Protein AF-A0A2G6JNC5-F1 (afdb_monomer_lite)

Structure (mmCIF, N/CA/C/O backbone):
data_AF-A0A2G6JNC5-F1
#
_entry.id   AF-A0A2G6JNC5-F1
#
loop_
_atom_site.group_PDB
_atom_site.id
_atom_site.type_symbol
_atom_site.label_atom_id
_atom_site.label_alt_id
_atom_site.label_comp_id
_atom_site.label_asym_id
_atom_site.label_entity_id
_atom_site.label_seq_id
_atom_site.pdbx_PDB_ins_code
_atom_site.Cartn_x
_atom_site.Cartn_y
_atom_site.Cartn_z
_atom_site.occupancy
_atom_site.B_iso_or_equiv
_atom_site.auth_seq_id
_atom_site.auth_comp_id
_atom_site.auth_asym_id
_atom_site.auth_atom_id
_atom_site.pdbx_PDB_model_num
ATOM 1 N N . MET A 1 1 ? -19.042 10.754 20.822 1.00 44.66 1 MET A N 1
ATOM 2 C CA . MET A 1 1 ? -18.866 9.453 20.141 1.00 44.66 1 MET A CA 1
ATOM 3 C C . MET A 1 1 ? -18.745 8.399 21.226 1.00 44.66 1 MET A C 1
ATOM 5 O O . MET A 1 1 ? -18.147 8.711 22.248 1.00 44.66 1 MET A O 1
ATOM 9 N N . ALA A 1 2 ? -19.377 7.234 21.073 1.00 45.94 2 ALA A N 1
ATOM 10 C CA . ALA A 1 2 ? -19.207 6.137 22.028 1.00 45.94 2 ALA A CA 1
ATOM 11 C C . ALA A 1 2 ? -17.732 5.697 22.057 1.00 45.94 2 ALA A C 1
ATOM 13 O O . ALA A 1 2 ? -17.055 5.805 21.034 1.00 45.94 2 ALA A O 1
ATOM 14 N N . ALA A 1 3 ? -17.242 5.231 23.208 1.00 53.97 3 ALA A N 1
ATOM 15 C CA . ALA A 1 3 ? -15.921 4.617 23.299 1.00 53.97 3 ALA A CA 1
ATOM 16 C C . ALA A 1 3 ? -15.886 3.406 22.355 1.00 53.97 3 ALA A C 1
ATOM 18 O O . ALA A 1 3 ? -16.664 2.465 22.517 1.00 53.97 3 ALA A O 1
ATOM 19 N N . VAL A 1 4 ? -15.053 3.477 21.316 1.00 62.97 4 VAL A N 1
ATOM 20 C CA . VAL A 1 4 ? -14.864 2.372 20.375 1.00 62.97 4 VAL A CA 1
ATOM 21 C C . VAL A 1 4 ? -13.792 1.466 20.959 1.00 62.97 4 VAL A C 1
ATOM 23 O O . VAL A 1 4 ? -12.602 1.751 20.829 1.00 62.97 4 VAL A O 1
ATOM 26 N N . ASP A 1 5 ? -14.239 0.391 21.601 1.00 75.94 5 ASP A N 1
ATOM 27 C CA . ASP A 1 5 ? -13.389 -0.721 22.011 1.00 75.94 5 ASP A CA 1
ATOM 28 C C . ASP A 1 5 ? -13.612 -1.883 21.033 1.00 75.94 5 ASP A C 1
ATOM 30 O O . ASP A 1 5 ? -14.640 -2.559 21.074 1.00 75.94 5 ASP A O 1
ATOM 34 N N . GLU A 1 6 ? -12.657 -2.107 20.128 1.00 76.81 6 GLU A N 1
ATOM 35 C CA . GLU A 1 6 ? -12.674 -3.250 19.204 1.00 76.81 6 GLU A CA 1
ATOM 36 C C . GLU A 1 6 ? -11.558 -4.228 19.560 1.00 76.81 6 GLU A C 1
ATOM 38 O O . GLU A 1 6 ? -10.416 -3.831 19.794 1.00 76.81 6 GLU A O 1
ATOM 43 N N . GLN A 1 7 ? -11.869 -5.522 19.538 1.00 77.81 7 GLN A N 1
ATOM 44 C CA . GLN A 1 7 ? -10.877 -6.588 19.620 1.00 77.81 7 GLN A CA 1
ATOM 45 C C . GLN A 1 7 ? -11.040 -7.513 18.423 1.00 77.81 7 GLN A C 1
ATOM 47 O O . GLN A 1 7 ? -12.068 -8.175 18.289 1.00 77.81 7 GLN A O 1
ATOM 52 N N . ASN A 1 8 ? -10.010 -7.588 17.583 1.00 75.12 8 ASN A N 1
ATOM 53 C CA . ASN A 1 8 ? -9.985 -8.477 16.428 1.00 75.12 8 ASN A CA 1
ATOM 54 C C . ASN A 1 8 ? -8.878 -9.511 16.617 1.00 75.12 8 ASN A C 1
ATOM 56 O O . ASN A 1 8 ? -7.773 -9.193 17.059 1.00 75.12 8 ASN A O 1
ATOM 60 N N . ARG A 1 9 ? -9.173 -10.762 16.267 1.00 76.50 9 ARG A N 1
ATOM 61 C CA . ARG A 1 9 ? -8.179 -11.828 16.149 1.00 76.50 9 ARG A CA 1
ATOM 62 C C . ARG A 1 9 ? -8.433 -12.558 14.849 1.00 76.50 9 ARG A C 1
ATOM 64 O O . ARG A 1 9 ? -9.550 -13.017 14.621 1.00 76.50 9 ARG A O 1
ATOM 71 N N . TYR A 1 10 ? -7.425 -12.639 14.001 1.00 76.94 10 TYR A N 1
ATOM 72 C CA . TYR A 1 10 ? -7.552 -13.270 12.696 1.00 76.94 10 TYR A CA 1
ATOM 73 C C . TYR A 1 10 ? -6.212 -13.825 12.236 1.00 76.94 10 TYR A C 1
ATOM 75 O O . TYR A 1 10 ? -5.158 -13.411 12.707 1.00 76.94 10 TYR A O 1
ATOM 83 N N . ASN A 1 11 ? -6.266 -14.770 11.302 1.00 77.12 11 ASN A N 1
ATOM 84 C CA . ASN A 1 11 ? -5.080 -15.253 10.615 1.00 77.12 11 ASN A CA 1
ATOM 85 C C . ASN A 1 11 ? -4.972 -14.531 9.273 1.00 77.12 11 ASN A C 1
ATOM 87 O O . ASN A 1 11 ? -5.891 -14.585 8.456 1.00 77.12 11 ASN A O 1
ATOM 91 N N . LEU A 1 12 ? -3.852 -13.860 9.051 1.00 73.31 12 LEU A N 1
ATOM 92 C CA . LEU A 1 12 ? -3.486 -13.246 7.788 1.00 73.31 12 LEU A CA 1
ATOM 93 C C . LEU A 1 12 ? -2.626 -14.237 6.998 1.00 73.31 12 LEU A C 1
ATOM 95 O O . LEU A 1 12 ? -1.629 -14.739 7.507 1.00 73.31 12 LEU A O 1
ATOM 99 N N . ARG A 1 13 ? -2.978 -14.503 5.741 1.00 74.81 13 ARG A N 1
ATOM 100 C CA . ARG A 1 13 ? -2.105 -15.229 4.813 1.00 74.81 13 ARG A CA 1
ATOM 101 C C . ARG A 1 13 ? -1.476 -14.230 3.855 1.00 74.81 13 ARG A C 1
ATOM 103 O O . ARG A 1 13 ? -2.156 -13.692 2.986 1.00 74.81 13 ARG A O 1
ATOM 110 N N . MET A 1 14 ? -0.181 -14.002 4.006 1.00 70.19 14 MET A N 1
ATOM 111 C CA . MET A 1 14 ? 0.612 -13.191 3.092 1.00 70.19 14 MET A CA 1
ATOM 112 C C . MET A 1 14 ? 1.148 -14.092 1.993 1.00 70.19 14 MET A C 1
ATOM 114 O O . MET A 1 14 ? 1.759 -15.124 2.269 1.00 70.19 14 MET A O 1
ATOM 118 N N . MET A 1 15 ? 0.911 -13.712 0.745 1.00 68.25 15 MET A N 1
ATOM 119 C CA . MET A 1 15 ? 1.475 -14.394 -0.411 1.00 68.25 15 MET A CA 1
ATOM 120 C C . MET A 1 15 ? 2.172 -13.358 -1.274 1.00 68.25 15 MET A C 1
ATOM 122 O O . MET A 1 15 ? 1.530 -12.425 -1.751 1.00 68.25 15 MET A O 1
ATOM 126 N N . SER A 1 16 ? 3.469 -13.529 -1.487 1.00 67.81 16 SER A N 1
ATOM 127 C CA . SER A 1 16 ? 4.184 -12.831 -2.546 1.00 67.81 16 SER A CA 1
ATOM 128 C C . SER A 1 16 ? 4.522 -13.830 -3.640 1.00 67.81 16 SER A C 1
ATOM 130 O O . SER A 1 16 ? 4.886 -14.975 -3.376 1.00 67.81 16 SER A O 1
ATOM 132 N N . LYS A 1 17 ? 4.350 -13.407 -4.886 1.00 64.06 17 LYS A N 1
ATOM 133 C CA . LYS A 1 17 ? 4.699 -14.190 -6.064 1.00 64.06 17 LYS A CA 1
ATOM 134 C C . LYS A 1 17 ? 5.459 -13.277 -7.006 1.00 64.06 17 LYS A C 1
ATOM 136 O O . LYS A 1 17 ? 4.913 -12.292 -7.493 1.00 64.06 17 LYS A O 1
ATOM 141 N N . THR A 1 18 ? 6.718 -13.614 -7.228 1.00 65.81 18 THR A N 1
ATOM 142 C CA . THR A 1 18 ? 7.643 -12.863 -8.068 1.00 65.81 18 THR A CA 1
ATOM 143 C C . THR A 1 18 ? 8.069 -13.760 -9.215 1.00 65.81 18 THR A C 1
ATOM 145 O O . THR A 1 18 ? 8.519 -14.878 -8.990 1.00 65.81 18 THR A O 1
ATOM 148 N N . PHE A 1 19 ? 7.940 -13.278 -10.446 1.00 61.69 19 PHE A N 1
ATOM 149 C CA . PHE A 1 19 ? 8.472 -13.956 -11.624 1.00 61.69 19 PHE A CA 1
ATOM 150 C C . PHE A 1 19 ? 9.640 -13.141 -12.169 1.00 61.69 19 PHE A C 1
ATOM 152 O O . PHE A 1 19 ? 9.468 -11.966 -12.484 1.00 61.69 19 PHE A O 1
ATOM 159 N N . ASP A 1 20 ? 10.819 -13.751 -12.271 1.00 57.53 20 ASP A N 1
ATOM 160 C CA . ASP A 1 20 ? 12.035 -13.081 -12.753 1.00 57.53 20 ASP A CA 1
ATOM 161 C C . ASP A 1 20 ? 12.280 -13.281 -14.264 1.00 57.53 20 ASP A C 1
ATOM 163 O O . ASP A 1 20 ? 13.315 -12.894 -14.798 1.00 57.53 20 ASP A O 1
ATOM 167 N N . GLY A 1 21 ? 11.341 -13.899 -14.984 1.00 56.06 21 GLY A N 1
ATOM 168 C CA . GLY A 1 21 ? 11.512 -14.257 -16.395 1.00 56.06 21 GLY A CA 1
ATOM 169 C C . GLY A 1 21 ? 12.023 -15.680 -16.634 1.00 56.06 21 GLY A C 1
ATOM 170 O O . GLY A 1 21 ? 11.920 -16.159 -17.760 1.00 56.06 21 GLY A O 1
ATOM 171 N N . TYR A 1 22 ? 12.526 -16.367 -15.604 1.00 58.88 22 TYR A N 1
ATOM 172 C CA . TYR A 1 22 ? 13.028 -17.746 -15.676 1.00 58.88 22 TYR A CA 1
ATOM 173 C C . TYR A 1 22 ? 12.371 -18.654 -14.644 1.00 58.88 22 TYR A C 1
ATOM 175 O O . TYR A 1 22 ? 12.123 -19.827 -14.922 1.00 58.88 22 TYR A O 1
ATOM 183 N N . ARG A 1 23 ? 12.121 -18.127 -13.446 1.00 56.97 23 ARG A N 1
ATOM 184 C CA . ARG A 1 23 ? 11.559 -18.845 -12.311 1.00 56.97 23 ARG A CA 1
ATOM 185 C C . ARG A 1 23 ? 10.492 -18.004 -11.644 1.00 56.97 23 ARG A C 1
ATOM 187 O O . ARG A 1 23 ? 10.549 -16.775 -11.595 1.00 56.97 23 ARG A O 1
ATOM 194 N N . GLU A 1 24 ? 9.515 -18.712 -11.115 1.00 63.84 24 GLU A N 1
ATOM 195 C CA . GLU A 1 24 ? 8.540 -18.149 -10.210 1.00 63.84 24 GLU A CA 1
ATOM 196 C C . GLU A 1 24 ? 8.984 -18.448 -8.780 1.00 63.84 24 GLU A C 1
ATOM 198 O O . GLU A 1 24 ? 9.220 -19.598 -8.415 1.00 63.84 24 GLU A O 1
ATOM 203 N N . VAL A 1 25 ? 9.124 -17.402 -7.975 1.00 62.91 25 VAL A N 1
ATOM 204 C CA . VAL A 1 25 ? 9.352 -17.506 -6.539 1.00 62.91 25 VAL A CA 1
ATOM 205 C C . VAL A 1 25 ? 8.064 -17.094 -5.854 1.00 62.91 25 VAL A C 1
ATOM 207 O O . VAL A 1 25 ? 7.671 -15.928 -5.900 1.00 62.91 25 VAL A O 1
ATOM 210 N N . SER A 1 26 ? 7.405 -18.051 -5.211 1.00 62.69 26 SER A N 1
ATOM 211 C CA . SER A 1 26 ? 6.266 -17.777 -4.343 1.00 62.69 26 SER A CA 1
ATOM 212 C C . SER A 1 26 ? 6.668 -17.950 -2.885 1.00 62.69 26 SER A C 1
ATOM 214 O O . SER A 1 26 ? 7.155 -19.011 -2.498 1.00 62.69 26 SER A O 1
ATOM 216 N N . HIS A 1 27 ? 6.421 -16.940 -2.063 1.00 64.62 27 HIS A N 1
ATOM 217 C CA . HIS A 1 27 ? 6.533 -17.035 -0.617 1.00 64.62 27 HIS A CA 1
ATOM 218 C C . HIS A 1 27 ? 5.137 -16.926 -0.012 1.00 64.62 27 HIS A C 1
ATOM 220 O O . HIS A 1 27 ? 4.395 -15.990 -0.302 1.00 64.62 27 HIS A O 1
ATOM 226 N N . THR A 1 28 ? 4.767 -17.902 0.815 1.00 65.75 28 THR A N 1
ATOM 227 C CA . THR A 1 28 ? 3.545 -17.850 1.617 1.00 65.75 28 THR A CA 1
ATOM 228 C C . THR A 1 28 ? 3.931 -17.845 3.084 1.00 65.75 28 THR A C 1
ATOM 230 O O . THR A 1 28 ? 4.641 -18.735 3.545 1.00 65.75 28 THR A O 1
ATOM 233 N N . GLN A 1 29 ? 3.406 -16.881 3.826 1.00 70.69 29 GLN A N 1
ATOM 234 C CA . GLN A 1 29 ? 3.572 -16.793 5.266 1.00 70.69 29 GLN A CA 1
ATOM 235 C C . GLN A 1 29 ? 2.215 -16.560 5.910 1.00 70.69 29 GLN A C 1
ATOM 237 O O . GLN A 1 29 ? 1.453 -15.689 5.492 1.00 70.69 29 GLN A O 1
ATOM 242 N N . ASN A 1 30 ? 1.902 -17.363 6.920 1.00 73.38 30 ASN A N 1
ATOM 243 C CA . ASN A 1 30 ? 0.730 -17.139 7.748 1.00 73.38 30 ASN A CA 1
ATOM 244 C C . ASN A 1 30 ? 1.143 -16.297 8.951 1.00 73.38 30 ASN A C 1
ATOM 246 O O . ASN A 1 30 ? 2.240 -16.458 9.473 1.00 73.38 30 ASN A O 1
ATOM 250 N N . SER A 1 31 ? 0.256 -15.417 9.391 1.00 74.69 31 SER A N 1
ATOM 251 C CA . SER A 1 31 ? 0.437 -14.639 10.601 1.00 74.69 31 SER A CA 1
ATOM 252 C C . SER A 1 31 ? -0.825 -14.667 11.440 1.00 74.69 31 SER A C 1
ATOM 254 O O . SER A 1 31 ? -1.911 -14.420 10.919 1.00 74.69 31 SER A O 1
ATOM 256 N N . ALA A 1 32 ? -0.692 -14.942 12.732 1.00 78.50 32 ALA A N 1
ATOM 257 C CA . ALA A 1 32 ? -1.745 -14.660 13.688 1.00 78.50 32 ALA A CA 1
ATOM 258 C C . ALA A 1 32 ? -1.675 -13.175 14.058 1.00 78.50 32 ALA A C 1
ATOM 260 O O . ALA A 1 32 ? -0.645 -12.683 14.519 1.00 78.50 32 ALA A O 1
ATOM 261 N N . VAL A 1 33 ? -2.780 -12.465 13.859 1.00 78.12 33 VAL A N 1
ATOM 262 C CA . VAL A 1 33 ? -2.897 -11.039 14.151 1.00 78.12 33 VAL A CA 1
ATOM 263 C C . VAL A 1 33 ? -3.887 -10.843 15.287 1.00 78.12 33 VAL A C 1
ATOM 265 O O . VAL A 1 33 ? -5.019 -11.332 15.236 1.00 78.12 33 VAL A O 1
ATOM 268 N N . ALA A 1 34 ? -3.466 -10.106 16.309 1.00 78.56 34 ALA A N 1
ATOM 269 C CA . ALA A 1 34 ? -4.332 -9.621 17.372 1.00 78.56 34 ALA A CA 1
ATOM 270 C C . ALA A 1 34 ? -4.329 -8.094 17.358 1.00 78.56 34 ALA A C 1
ATOM 272 O O . ALA A 1 34 ? -3.275 -7.471 17.463 1.00 78.56 34 ALA A O 1
ATOM 273 N N . ARG A 1 35 ? -5.513 -7.493 17.258 1.00 81.62 35 ARG A N 1
ATOM 274 C CA . ARG A 1 35 ? -5.698 -6.045 17.303 1.00 81.62 35 ARG A CA 1
ATOM 275 C C . ARG A 1 35 ? -6.611 -5.660 18.454 1.00 81.62 35 ARG A C 1
ATOM 277 O O . ARG A 1 35 ? -7.660 -6.270 18.657 1.00 81.62 35 ARG A O 1
ATOM 284 N N . LEU A 1 36 ? -6.227 -4.607 19.159 1.00 81.75 36 LEU A N 1
ATOM 285 C CA . LEU A 1 36 ? -7.044 -3.906 20.136 1.00 81.75 36 LEU A CA 1
ATOM 286 C C . LEU A 1 36 ? -7.141 -2.438 19.720 1.00 81.75 36 LEU A C 1
ATOM 288 O O . LEU A 1 36 ? -6.140 -1.726 19.750 1.00 81.75 36 LEU A O 1
ATOM 292 N N . ARG A 1 37 ? -8.342 -1.972 19.380 1.00 81.75 37 ARG A N 1
ATOM 293 C CA . ARG A 1 37 ? -8.636 -0.542 19.288 1.00 81.75 37 ARG A CA 1
ATOM 294 C C . ARG A 1 37 ? -9.250 -0.081 20.597 1.00 81.75 37 ARG A C 1
ATOM 296 O O . ARG A 1 37 ? -10.202 -0.699 21.059 1.00 81.75 37 ARG A O 1
ATOM 303 N N . LYS A 1 38 ? -8.714 1.002 21.148 1.00 80.62 38 LYS A N 1
ATOM 304 C CA . LYS A 1 38 ? -9.301 1.767 22.243 1.00 80.62 38 LYS A CA 1
ATOM 305 C C . LYS A 1 38 ? -9.334 3.223 21.827 1.00 80.62 38 LYS A C 1
ATOM 307 O O . LYS A 1 38 ? -8.282 3.849 21.695 1.00 80.62 38 LYS A O 1
ATOM 312 N N . GLU A 1 39 ? -10.534 3.739 21.596 1.00 84.94 39 GLU A N 1
ATOM 313 C CA . GLU A 1 39 ? -10.753 5.127 21.183 1.00 84.94 39 GLU A CA 1
ATOM 314 C C . GLU A 1 39 ? -9.934 5.489 19.918 1.00 84.94 39 GLU A C 1
ATOM 316 O O . GLU A 1 39 ? -10.154 4.927 18.835 1.00 84.94 39 GLU A O 1
ATOM 321 N N . ASP A 1 40 ? -8.981 6.416 20.069 1.00 85.38 40 ASP A N 1
ATOM 322 C CA . ASP A 1 40 ? -8.110 6.950 19.022 1.00 85.38 40 ASP A CA 1
ATOM 323 C C . ASP A 1 40 ? -6.817 6.142 18.835 1.00 85.38 40 ASP A C 1
ATOM 325 O O . ASP A 1 40 ? -5.932 6.564 18.091 1.00 85.38 40 ASP A O 1
ATOM 329 N N . GLU A 1 41 ? -6.670 4.984 19.476 1.00 84.75 41 GLU A N 1
ATOM 330 C CA . GLU A 1 41 ? -5.469 4.159 19.366 1.00 84.75 41 GLU A CA 1
ATOM 331 C C . GLU A 1 41 ? -5.804 2.724 18.962 1.00 84.75 41 GLU A C 1
ATOM 333 O O . GLU A 1 41 ? -6.710 2.099 19.504 1.00 84.75 41 GLU A O 1
ATOM 338 N N . SER A 1 42 ? -5.044 2.183 18.014 1.00 84.25 42 SER A N 1
ATOM 339 C CA . SER A 1 42 ? -5.071 0.775 17.627 1.00 84.25 42 SER A CA 1
ATOM 340 C C . SER A 1 42 ? -3.710 0.153 17.881 1.00 84.25 42 SER A C 1
ATOM 342 O O . SER A 1 42 ? -2.712 0.628 17.350 1.00 84.25 42 SER A O 1
ATOM 344 N N . TYR A 1 43 ? -3.690 -0.923 18.653 1.00 83.50 43 TYR A N 1
ATOM 345 C CA . TYR A 1 43 ? -2.525 -1.743 18.951 1.00 83.50 43 TYR A CA 1
ATOM 346 C C . TYR A 1 43 ? -2.660 -3.051 18.183 1.00 83.50 43 TYR A C 1
ATOM 348 O O . TYR A 1 43 ? -3.666 -3.741 18.339 1.00 83.50 43 TYR A O 1
ATOM 356 N N . THR A 1 44 ? -1.668 -3.390 17.371 1.00 82.94 44 THR A N 1
ATOM 357 C CA . THR A 1 44 ? -1.658 -4.590 16.534 1.00 82.94 44 THR A CA 1
ATOM 358 C C . THR A 1 44 ? -0.403 -5.395 16.828 1.00 82.94 44 THR A C 1
ATOM 360 O O . THR A 1 44 ? 0.708 -4.884 16.717 1.00 82.94 44 THR A O 1
ATOM 363 N N . LEU A 1 45 ? -0.590 -6.665 17.165 1.00 80.19 45 LEU A N 1
ATOM 364 C CA . LEU A 1 45 ? 0.465 -7.653 17.348 1.00 80.19 45 LEU A CA 1
ATOM 365 C C . LEU A 1 45 ? 0.371 -8.677 16.221 1.00 80.19 45 LEU A C 1
ATOM 367 O O . LEU A 1 45 ? -0.723 -9.158 15.916 1.00 80.19 45 LEU A O 1
ATOM 371 N N . MET A 1 46 ? 1.509 -9.001 15.617 1.00 75.81 46 MET A N 1
ATOM 372 C CA . MET A 1 46 ? 1.641 -10.015 14.577 1.00 75.81 46 MET A CA 1
ATOM 373 C C . MET A 1 46 ? 2.639 -11.076 15.034 1.00 75.81 46 MET A C 1
ATOM 375 O O . MET A 1 46 ? 3.776 -10.765 15.383 1.00 75.81 46 MET A O 1
ATOM 379 N N . ASP A 1 47 ? 2.200 -12.327 15.018 1.00 75.50 47 ASP A N 1
ATOM 380 C CA . ASP A 1 47 ? 3.042 -13.515 15.14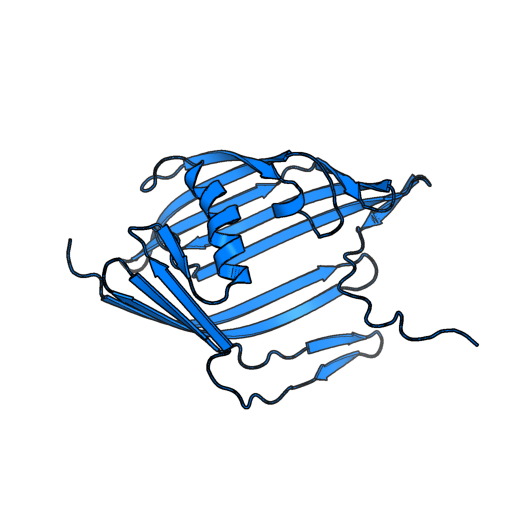1 1.00 75.50 47 ASP A CA 1
ATOM 381 C C . ASP A 1 47 ? 3.089 -14.156 13.756 1.00 75.50 47 ASP A C 1
ATOM 383 O O . ASP A 1 47 ? 2.053 -14.529 13.206 1.00 75.50 47 ASP A O 1
ATOM 387 N N . PHE A 1 48 ? 4.262 -14.189 13.139 1.00 66.88 48 PHE A N 1
ATOM 388 C CA . PHE A 1 48 ? 4.489 -14.616 11.765 1.00 66.88 48 PHE A CA 1
ATOM 389 C C . PHE A 1 48 ? 4.722 -16.121 11.622 1.00 66.88 48 PHE A C 1
ATOM 391 O O . PHE A 1 48 ? 5.155 -16.535 10.539 1.00 66.88 48 PHE A O 1
ATOM 398 N N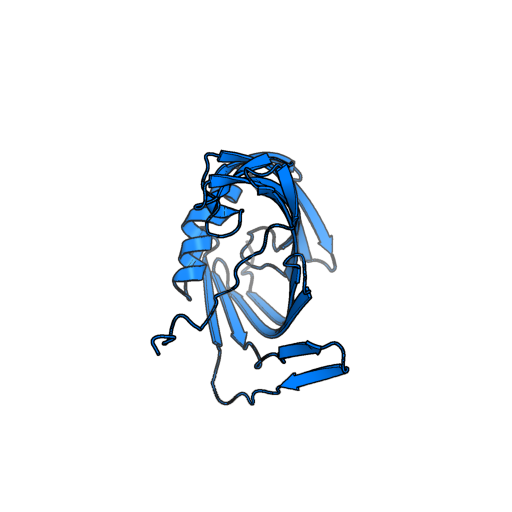 . GLY A 1 49 ? 4.444 -16.912 12.676 1.00 60.22 49 GLY A N 1
ATOM 399 C CA . GLY A 1 49 ? 4.279 -18.368 12.644 1.00 60.22 49 GLY A CA 1
ATOM 400 C C . GLY A 1 49 ? 5.090 -19.022 11.532 1.00 60.22 49 GLY A C 1
ATOM 401 O O . GLY A 1 49 ? 4.514 -19.389 10.512 1.00 60.22 49 GLY A O 1
ATOM 402 N N . ARG A 1 50 ? 6.425 -19.013 11.686 1.00 54.66 50 ARG A N 1
ATOM 403 C CA . ARG A 1 50 ? 7.443 -19.221 10.633 1.00 54.66 50 ARG A CA 1
ATOM 404 C C . ARG A 1 50 ? 6.915 -19.949 9.385 1.00 54.66 50 ARG A C 1
ATOM 406 O O . ARG A 1 50 ? 6.686 -21.155 9.393 1.00 54.66 50 ARG A O 1
ATOM 413 N N . GLY A 1 51 ? 6.714 -19.177 8.314 1.00 49.69 51 GLY A N 1
ATOM 414 C CA . GLY A 1 51 ? 6.214 -19.659 7.027 1.00 49.69 51 GLY A CA 1
ATOM 415 C C . GLY A 1 51 ? 7.103 -20.738 6.398 1.00 49.69 51 GLY A C 1
ATOM 416 O O . GLY A 1 51 ? 8.314 -20.773 6.607 1.00 49.69 51 GLY A O 1
ATOM 417 N N . ALA A 1 52 ? 6.493 -21.615 5.601 1.00 47.88 52 ALA A N 1
ATOM 418 C CA . ALA A 1 52 ? 7.209 -22.612 4.816 1.00 47.88 52 ALA A CA 1
ATOM 419 C C . ALA A 1 52 ? 7.785 -21.969 3.544 1.00 47.88 52 ALA A C 1
ATOM 421 O O . ALA A 1 52 ? 7.075 -21.279 2.807 1.00 47.88 52 ALA A O 1
ATOM 422 N N . VAL A 1 53 ? 9.062 -22.221 3.252 1.00 48.50 53 VAL A N 1
ATOM 423 C CA . VAL A 1 53 ? 9.638 -21.907 1.937 1.00 48.50 53 VAL A CA 1
ATOM 424 C C . VAL A 1 53 ? 9.425 -23.120 1.041 1.00 48.50 53 VAL A C 1
ATOM 426 O O . VAL A 1 53 ? 9.929 -24.205 1.334 1.00 48.50 53 VAL A O 1
ATOM 429 N N . VAL A 1 54 ? 8.672 -22.932 -0.044 1.00 43.16 54 VAL A N 1
ATOM 430 C CA . VAL A 1 54 ? 8.491 -23.946 -1.088 1.00 43.16 54 VAL A CA 1
ATOM 431 C C . VAL A 1 54 ? 9.365 -23.562 -2.269 1.00 43.16 54 VAL A C 1
ATOM 433 O O . VAL A 1 54 ? 9.212 -22.479 -2.831 1.00 43.16 54 VAL A O 1
ATOM 436 N N . ILE A 1 55 ? 10.285 -24.447 -2.641 1.00 47.03 55 ILE A N 1
ATOM 437 C CA . ILE A 1 55 ? 11.085 -24.298 -3.857 1.00 47.03 55 ILE A CA 1
ATOM 438 C C . ILE A 1 55 ? 10.552 -25.304 -4.873 1.00 47.03 55 ILE A C 1
ATOM 440 O O . ILE A 1 55 ? 10.616 -26.516 -4.650 1.00 47.03 55 ILE A O 1
ATOM 444 N N . GLU A 1 56 ? 10.019 -24.798 -5.982 1.00 38.03 56 GLU A N 1
ATOM 445 C CA . GLU A 1 56 ? 9.665 -25.616 -7.139 1.00 38.03 56 GLU A CA 1
ATOM 446 C C . GLU A 1 56 ? 10.921 -25.885 -7.976 1.00 38.03 56 GLU A C 1
ATOM 448 O O . GLU A 1 56 ? 11.633 -24.966 -8.388 1.00 38.03 56 GLU A O 1
ATOM 453 N N . MET A 1 57 ? 11.221 -27.164 -8.200 1.00 45.31 57 MET A N 1
ATOM 454 C CA . MET A 1 57 ? 12.327 -27.621 -9.036 1.00 45.31 57 MET A CA 1
ATOM 455 C C . MET A 1 57 ? 11.788 -28.508 -10.166 1.00 45.31 57 MET A C 1
ATOM 457 O O . MET A 1 57 ? 10.746 -29.140 -10.000 1.00 45.31 57 MET A O 1
ATOM 461 N N . PRO A 1 58 ? 12.515 -28.659 -11.292 1.00 41.84 58 PRO A N 1
ATOM 462 C CA . PRO A 1 58 ? 12.106 -29.553 -12.382 1.00 41.84 58 PRO A CA 1
ATOM 463 C C . PRO A 1 58 ? 11.866 -31.016 -11.959 1.00 41.84 58 PRO A C 1
ATOM 465 O O . PRO A 1 58 ? 11.205 -31.760 -12.675 1.00 41.84 58 PRO A O 1
ATOM 468 N N . SER A 1 59 ? 12.407 -31.436 -10.810 1.00 59.97 59 SER A N 1
ATOM 469 C CA . SER A 1 59 ? 12.262 -32.775 -10.230 1.00 59.97 59 SER A CA 1
ATOM 470 C C . SER A 1 59 ? 11.177 -32.894 -9.146 1.00 59.97 59 SER A C 1
ATOM 472 O O . SER A 1 59 ? 11.017 -33.981 -8.593 1.00 59.97 59 SER A O 1
ATOM 474 N N . GLY A 1 60 ? 10.450 -31.816 -8.820 1.00 54.59 60 GLY A N 1
ATOM 475 C CA . GLY A 1 60 ? 9.382 -31.791 -7.810 1.00 54.59 60 GLY A CA 1
ATOM 476 C C . GLY A 1 60 ? 9.481 -30.629 -6.809 1.00 54.59 60 GLY A C 1
ATOM 477 O O . GLY A 1 60 ? 10.296 -29.719 -6.962 1.00 54.59 60 GLY A O 1
ATOM 478 N N . TYR A 1 61 ? 8.644 -30.671 -5.766 1.00 40.38 61 TYR A N 1
ATOM 479 C CA . TYR A 1 61 ? 8.601 -29.671 -4.690 1.00 40.38 61 TYR A CA 1
ATOM 480 C C . TYR A 1 61 ? 9.497 -30.072 -3.513 1.00 40.38 61 TYR A C 1
ATOM 482 O O . TYR A 1 61 ? 9.466 -31.222 -3.075 1.00 40.38 61 TYR A O 1
ATOM 490 N N . SER A 1 62 ? 10.251 -29.117 -2.963 1.00 45.03 62 SER A N 1
ATOM 491 C CA . SER A 1 62 ? 10.934 -29.263 -1.670 1.00 45.03 62 SER A CA 1
ATOM 492 C C . SER A 1 62 ? 10.402 -28.219 -0.689 1.00 45.03 62 SER A C 1
ATOM 494 O O . SER A 1 62 ? 10.311 -27.038 -1.036 1.00 45.03 62 SER A O 1
ATOM 496 N N . VAL A 1 63 ? 10.029 -28.659 0.517 1.00 43.78 63 VAL A N 1
ATOM 497 C CA . VAL A 1 63 ? 9.468 -27.816 1.584 1.00 43.78 63 VAL A CA 1
ATOM 498 C C . VAL A 1 63 ? 10.410 -27.860 2.782 1.00 43.78 63 VAL A C 1
ATOM 500 O O . VAL A 1 63 ? 10.695 -28.939 3.298 1.00 43.78 63 VAL A O 1
ATOM 503 N N . LEU A 1 64 ? 10.888 -26.696 3.228 1.00 44.88 64 LEU A N 1
ATOM 504 C CA . LEU A 1 64 ? 11.629 -26.568 4.483 1.00 44.88 64 LEU A CA 1
ATOM 505 C C . LEU A 1 64 ? 10.707 -25.990 5.560 1.00 44.88 64 LEU A C 1
ATOM 507 O O . LEU A 1 64 ? 10.287 -24.835 5.466 1.00 44.88 64 LEU A O 1
ATOM 511 N N . GLU A 1 65 ? 10.416 -26.788 6.586 1.00 41.62 65 GLU A N 1
ATOM 512 C CA . GLU A 1 65 ? 9.741 -26.332 7.802 1.00 41.62 65 GLU A CA 1
ATOM 513 C C . GLU A 1 65 ? 10.775 -25.743 8.771 1.00 41.62 65 GLU A C 1
ATOM 515 O O . GLU A 1 65 ? 11.756 -26.400 9.121 1.00 41.62 65 GLU A O 1
ATOM 520 N N . ILE A 1 66 ? 10.572 -24.500 9.213 1.00 46.84 66 ILE A N 1
ATOM 521 C CA . ILE A 1 66 ? 11.437 -23.849 10.204 1.00 46.84 66 ILE A CA 1
ATOM 522 C C . ILE A 1 66 ? 10.655 -23.771 11.525 1.00 46.84 66 ILE A C 1
ATOM 524 O O . ILE A 1 66 ? 9.683 -23.021 11.594 1.00 46.84 66 ILE A O 1
ATOM 528 N N . PRO A 1 67 ? 11.041 -24.505 12.587 1.00 41.03 67 PRO A N 1
ATOM 529 C CA . PRO A 1 67 ? 10.303 -24.486 13.849 1.00 41.03 67 PRO A CA 1
ATOM 530 C C . PRO A 1 67 ? 10.375 -23.105 14.520 1.00 41.03 67 PRO A C 1
ATOM 532 O O . PRO A 1 67 ? 11.432 -22.462 14.511 1.00 41.03 67 PRO A O 1
ATOM 535 N N . ASN A 1 68 ? 9.248 -22.646 15.082 1.00 43.50 68 ASN A N 1
ATOM 536 C CA . ASN A 1 68 ? 9.127 -21.348 15.752 1.00 43.50 68 ASN A CA 1
ATOM 537 C C . ASN A 1 68 ? 9.348 -21.483 17.267 1.00 43.50 68 ASN A C 1
ATOM 539 O O . ASN A 1 68 ? 8.686 -22.290 17.915 1.00 43.50 68 ASN A O 1
ATOM 543 N N . PHE A 1 69 ? 10.280 -20.702 17.816 1.00 42.22 69 PHE A N 1
ATOM 544 C CA . PHE A 1 69 ? 10.662 -20.730 19.236 1.00 42.22 69 PHE A CA 1
ATOM 545 C C . PHE A 1 69 ? 10.682 -19.332 19.890 1.00 42.22 69 PHE A C 1
ATOM 547 O O . PHE A 1 69 ? 11.114 -19.220 21.034 1.00 42.22 69 PHE A O 1
ATOM 554 N N . GLU A 1 70 ? 10.224 -18.273 19.212 1.00 44.00 70 GLU A N 1
ATOM 555 C CA . GLU A 1 70 ? 10.267 -16.892 19.729 1.00 44.00 70 GLU A CA 1
ATOM 556 C C . GLU A 1 70 ? 8.867 -16.252 19.802 1.00 44.00 70 GLU A C 1
ATOM 558 O O . GLU A 1 70 ? 7.933 -16.718 19.153 1.00 44.00 70 GLU A O 1
ATOM 563 N N . GLY A 1 71 ? 8.711 -15.251 20.684 1.00 54.62 71 GLY A N 1
ATOM 564 C CA . GLY A 1 71 ? 7.459 -14.514 20.918 1.00 54.62 71 GLY A CA 1
ATOM 565 C C . GLY A 1 71 ? 7.062 -13.581 19.764 1.00 54.62 71 GLY A C 1
ATOM 566 O O . GLY A 1 71 ? 7.665 -13.633 18.704 1.00 54.62 71 GLY A O 1
ATOM 567 N N . VAL A 1 72 ? 6.046 -12.730 19.987 1.00 58.12 72 VAL A N 1
ATOM 568 C CA . VAL A 1 72 ? 5.454 -11.807 18.988 1.00 58.12 72 VAL A CA 1
ATOM 569 C C . VAL A 1 72 ? 6.516 -11.178 18.074 1.00 58.12 72 VAL A C 1
ATOM 571 O O . VAL A 1 72 ? 7.372 -10.430 18.546 1.00 58.12 72 VAL A O 1
ATOM 574 N N . ASP A 1 73 ? 6.429 -11.448 16.770 1.00 68.56 73 ASP A N 1
ATOM 575 C CA . ASP A 1 73 ? 7.440 -11.037 15.789 1.00 68.56 73 ASP A CA 1
ATOM 576 C C . ASP A 1 73 ? 7.356 -9.548 15.423 1.00 68.56 73 ASP A C 1
ATOM 578 O O . ASP A 1 73 ? 8.333 -8.949 14.964 1.00 68.56 73 ASP A O 1
ATOM 582 N N . SER A 1 74 ? 6.184 -8.922 15.558 1.00 73.44 74 SER A N 1
ATOM 583 C CA . SER A 1 74 ? 6.011 -7.495 15.276 1.00 73.44 74 SER A CA 1
ATOM 584 C C . SER A 1 74 ? 4.870 -6.858 16.060 1.00 73.44 74 SER A C 1
ATOM 586 O O . SER A 1 74 ? 3.792 -7.428 16.215 1.00 73.44 74 SER A O 1
ATOM 588 N N . GLU A 1 75 ? 5.100 -5.621 16.494 1.00 80.38 75 GLU A N 1
ATOM 589 C CA . GLU A 1 75 ? 4.121 -4.778 17.175 1.00 80.38 75 GLU A CA 1
ATOM 590 C C . GLU A 1 75 ? 4.002 -3.427 16.466 1.00 80.38 75 GLU A C 1
ATOM 592 O O . GLU A 1 75 ? 5.000 -2.798 16.095 1.00 80.38 75 GLU A O 1
ATOM 597 N N . PHE A 1 76 ? 2.759 -2.978 16.302 1.00 82.81 76 PHE A N 1
ATOM 598 C CA . PHE A 1 76 ? 2.407 -1.697 15.717 1.00 82.81 76 PHE A CA 1
ATOM 599 C C . PHE A 1 76 ? 1.380 -0.979 16.578 1.00 82.81 76 PHE A C 1
ATOM 601 O O . PHE A 1 76 ? 0.444 -1.580 17.100 1.00 82.81 76 PHE A O 1
ATOM 608 N N . LYS A 1 77 ? 1.503 0.342 16.643 1.00 87.44 77 LYS A N 1
ATOM 609 C CA . LYS A 1 77 ? 0.498 1.221 17.224 1.00 87.44 77 LYS A CA 1
ATOM 610 C C . LYS A 1 77 ? 0.147 2.323 16.237 1.00 87.44 77 LYS A C 1
ATOM 612 O O . LYS A 1 77 ? 1.024 3.087 15.833 1.00 87.44 77 LYS A O 1
ATOM 617 N N . TYR A 1 78 ? -1.129 2.422 15.881 1.00 86.94 78 TYR A N 1
ATOM 618 C CA . TYR A 1 78 ? -1.677 3.496 15.061 1.00 86.94 78 TYR A CA 1
ATOM 619 C C . TYR A 1 78 ? -2.504 4.452 15.918 1.00 86.94 78 TYR A C 1
ATOM 621 O O . TYR A 1 78 ? -3.417 4.031 16.626 1.00 86.94 78 TYR A O 1
ATOM 629 N N . ASN A 1 79 ? -2.187 5.743 15.856 1.00 89.19 79 ASN A N 1
ATOM 630 C CA . ASN A 1 79 ? -2.954 6.794 16.514 1.00 89.19 79 ASN A CA 1
ATOM 631 C C . ASN A 1 79 ? -3.838 7.488 15.469 1.00 89.19 79 ASN A C 1
ATOM 633 O O . ASN A 1 79 ? -3.311 8.156 14.587 1.00 89.19 79 ASN A O 1
ATOM 637 N N . TYR A 1 80 ? -5.160 7.353 15.567 1.00 85.06 80 TYR A N 1
ATOM 638 C CA . TYR A 1 80 ? -6.137 7.901 14.618 1.00 85.06 80 TYR A CA 1
ATOM 639 C C . TYR A 1 80 ? -6.205 9.427 14.634 1.00 85.06 80 TYR A C 1
ATOM 641 O O . TYR A 1 80 ? -6.479 10.036 13.604 1.00 85.06 80 TYR A O 1
ATOM 649 N N . LYS A 1 81 ? -5.931 10.058 15.780 1.00 86.31 81 LYS A N 1
ATOM 650 C CA . LYS A 1 81 ? -5.946 11.519 15.916 1.00 86.31 81 LYS A CA 1
ATOM 651 C C . LYS A 1 81 ? -4.714 12.163 15.286 1.00 86.31 81 LYS A C 1
ATOM 653 O O . LYS A 1 81 ? -4.820 13.163 14.586 1.00 86.31 81 LYS A O 1
ATOM 658 N N . ALA A 1 82 ? -3.540 11.600 15.557 1.00 86.56 82 ALA A N 1
ATOM 659 C CA . ALA A 1 82 ? -2.270 12.036 14.983 1.00 86.56 82 ALA A CA 1
ATOM 660 C C . ALA A 1 82 ? -2.045 11.478 13.572 1.00 86.56 82 ALA A C 1
ATOM 662 O O . ALA A 1 82 ? -1.185 11.985 12.856 1.00 86.56 82 ALA A O 1
ATOM 663 N N . GLN A 1 83 ? -2.793 10.434 13.209 1.00 85.38 83 GLN A N 1
ATOM 664 C CA . GLN A 1 83 ? -2.697 9.671 11.969 1.00 85.38 83 GLN A CA 1
ATOM 665 C C . GLN A 1 83 ? -1.266 9.174 11.724 1.00 85.38 83 GLN A C 1
ATOM 667 O O . GLN A 1 83 ? -0.674 9.371 10.666 1.00 85.38 83 GLN A O 1
ATOM 672 N N . LYS A 1 84 ? -0.680 8.576 12.767 1.00 88.06 84 LYS A N 1
ATOM 673 C CA . LYS A 1 84 ? 0.708 8.100 12.776 1.00 88.06 84 LYS A CA 1
ATOM 674 C C . LYS A 1 84 ? 0.801 6.658 13.231 1.00 88.06 84 LYS A C 1
ATOM 676 O O . LYS A 1 84 ? 0.177 6.275 14.221 1.00 88.06 84 LYS A O 1
ATOM 681 N N . LEU A 1 85 ? 1.649 5.905 12.539 1.00 86.44 85 LEU A N 1
ATOM 682 C CA . LEU A 1 85 ? 2.076 4.565 12.915 1.00 86.44 85 LEU A CA 1
ATOM 683 C C . LEU A 1 85 ? 3.365 4.632 13.751 1.00 86.44 85 LEU A C 1
ATOM 685 O O . LEU A 1 85 ? 4.241 5.458 13.509 1.00 86.44 85 LEU A O 1
ATOM 689 N N . SER A 1 86 ? 3.493 3.750 14.731 1.00 86.38 86 SER A N 1
ATOM 690 C CA . SER A 1 86 ? 4.684 3.548 15.564 1.00 86.38 86 SER A CA 1
ATOM 691 C C . SER A 1 86 ? 4.881 2.049 15.809 1.00 86.38 86 SER A C 1
ATOM 693 O O . SER A 1 86 ? 3.946 1.281 15.585 1.00 86.38 86 SER A O 1
ATOM 695 N N . GLY A 1 87 ? 6.078 1.620 16.218 1.00 83.38 87 GLY A N 1
ATOM 696 C CA . GLY A 1 87 ? 6.434 0.200 16.339 1.00 83.38 87 GLY A CA 1
ATOM 697 C C . GLY A 1 87 ? 7.687 -0.124 15.531 1.00 83.38 87 GLY A C 1
ATOM 698 O O . GLY A 1 87 ? 8.696 0.560 15.674 1.00 83.38 87 GLY A O 1
ATOM 699 N N . VAL A 1 88 ? 7.628 -1.135 14.661 1.00 76.81 88 VAL A N 1
ATOM 700 C CA . VAL A 1 88 ? 8.756 -1.514 13.789 1.00 76.81 88 VAL A CA 1
ATOM 701 C C . VAL A 1 88 ? 9.205 -0.327 12.922 1.00 76.81 88 VAL A C 1
ATOM 703 O O . VAL A 1 88 ? 8.515 0.050 11.973 1.00 76.81 88 VAL A O 1
ATOM 706 N N . ASN A 1 89 ? 10.379 0.238 13.235 1.00 73.19 89 ASN A N 1
ATOM 707 C CA . ASN A 1 89 ? 10.850 1.526 12.701 1.00 73.19 89 ASN A CA 1
ATOM 708 C C . ASN A 1 89 ? 10.769 1.623 11.172 1.00 73.19 89 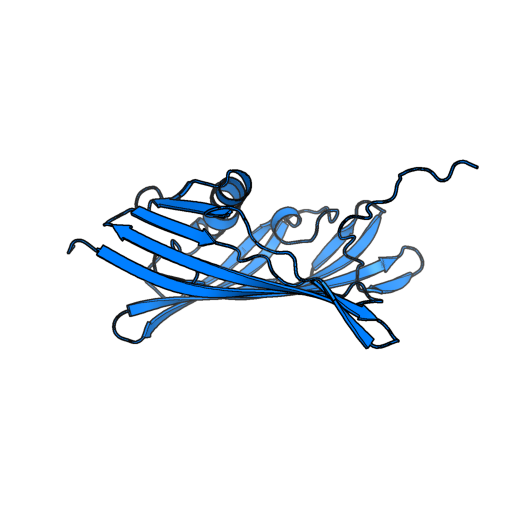ASN A C 1
ATOM 710 O O . ASN A 1 89 ? 10.189 2.569 10.660 1.00 73.19 89 ASN A O 1
ATOM 714 N N . ALA A 1 90 ? 11.256 0.623 10.431 1.00 72.81 90 ALA A N 1
ATOM 715 C CA . ALA A 1 90 ? 11.248 0.674 8.966 1.00 72.81 90 ALA A CA 1
ATOM 716 C C . ALA A 1 90 ? 9.828 0.723 8.368 1.00 72.81 90 ALA A C 1
ATOM 718 O O . ALA A 1 90 ? 9.578 1.454 7.409 1.00 72.81 90 ALA A O 1
ATOM 719 N N . ALA A 1 91 ? 8.889 -0.035 8.938 1.00 70.38 91 ALA A N 1
ATOM 720 C CA . ALA A 1 91 ? 7.502 -0.067 8.484 1.00 70.38 91 ALA A CA 1
ATOM 721 C C . ALA A 1 91 ? 6.741 1.200 8.905 1.00 70.38 91 ALA A C 1
ATOM 723 O O . ALA A 1 91 ? 6.015 1.777 8.097 1.00 70.38 91 ALA A O 1
ATOM 724 N N . ALA A 1 92 ? 6.958 1.672 10.137 1.00 77.44 92 ALA A N 1
ATOM 725 C CA . ALA A 1 92 ? 6.416 2.938 10.617 1.00 77.44 92 ALA A CA 1
ATOM 726 C C . ALA A 1 92 ? 6.926 4.122 9.782 1.00 77.44 92 ALA A C 1
ATOM 728 O O . ALA A 1 92 ? 6.133 4.965 9.368 1.00 77.44 92 ALA A O 1
ATOM 729 N N . ASP A 1 93 ? 8.219 4.158 9.461 1.00 80.00 93 ASP A N 1
ATOM 730 C CA . ASP A 1 93 ? 8.824 5.199 8.632 1.00 80.00 93 ASP A CA 1
ATOM 731 C C . ASP A 1 93 ? 8.290 5.169 7.202 1.00 80.00 93 ASP A C 1
ATOM 733 O O . ASP A 1 93 ? 7.954 6.222 6.655 1.00 80.00 93 ASP A O 1
ATOM 737 N N . TYR A 1 94 ? 8.178 3.984 6.595 1.00 80.25 94 TYR A N 1
ATOM 738 C CA . TYR A 1 94 ? 7.596 3.850 5.261 1.00 80.25 94 TYR A CA 1
ATOM 739 C C . TYR A 1 94 ? 6.135 4.310 5.249 1.00 80.25 94 TYR A C 1
ATOM 741 O O . TYR A 1 94 ? 5.751 5.126 4.408 1.00 80.25 94 TYR A O 1
ATOM 749 N N . PHE A 1 95 ? 5.328 3.865 6.215 1.00 81.50 95 PHE A N 1
ATOM 750 C CA . PHE A 1 95 ? 3.936 4.284 6.319 1.00 81.50 95 PHE A CA 1
ATOM 751 C C . PHE A 1 95 ? 3.823 5.803 6.498 1.00 81.50 95 PHE A C 1
ATOM 753 O O . PHE A 1 95 ? 3.197 6.473 5.680 1.00 81.50 95 PHE A O 1
ATOM 760 N N . ASN A 1 96 ? 4.472 6.363 7.520 1.00 84.62 96 ASN A N 1
ATOM 761 C CA . ASN A 1 96 ? 4.319 7.769 7.892 1.00 84.62 96 ASN A CA 1
ATOM 762 C C . ASN A 1 96 ? 4.854 8.728 6.820 1.00 84.62 96 ASN A C 1
ATOM 764 O O . ASN A 1 96 ? 4.253 9.772 6.575 1.00 84.62 96 ASN A O 1
ATOM 768 N N . ASN A 1 97 ? 5.980 8.395 6.182 1.00 84.12 97 ASN A N 1
ATOM 769 C CA . ASN A 1 97 ? 6.653 9.311 5.258 1.00 84.12 97 ASN A CA 1
ATOM 770 C C . ASN A 1 97 ? 6.248 9.110 3.791 1.00 84.12 97 ASN A C 1
ATOM 772 O O . ASN A 1 97 ? 6.456 10.019 2.981 1.00 84.12 97 ASN A O 1
ATOM 776 N N . LYS A 1 98 ? 5.705 7.937 3.433 1.00 82.06 98 LYS A N 1
ATOM 777 C CA . LYS A 1 98 ? 5.342 7.587 2.050 1.00 82.06 98 LYS A CA 1
ATOM 778 C C . LYS A 1 98 ? 3.843 7.359 1.909 1.00 82.06 98 LYS A C 1
ATOM 780 O O . LYS A 1 98 ? 3.158 8.213 1.354 1.00 82.06 98 LYS A O 1
ATOM 785 N N . VAL A 1 99 ? 3.333 6.248 2.440 1.00 78.50 99 VAL A N 1
ATOM 786 C CA . VAL A 1 99 ? 1.936 5.814 2.242 1.00 78.50 99 VAL A CA 1
ATOM 787 C C . VAL A 1 99 ? 0.958 6.876 2.727 1.00 78.50 99 VAL A C 1
ATOM 789 O O . VAL A 1 99 ? 0.072 7.307 1.991 1.00 78.50 99 VAL A O 1
ATOM 792 N N . TYR A 1 100 ? 1.159 7.348 3.953 1.00 77.00 100 TYR A N 1
ATOM 793 C CA . TYR A 1 100 ? 0.255 8.281 4.593 1.00 77.00 100 TYR A CA 1
ATOM 794 C C . TYR A 1 100 ? 0.208 9.633 3.871 1.00 77.00 100 TYR A C 1
ATOM 796 O O . TYR A 1 100 ? -0.863 10.202 3.676 1.00 77.00 100 TYR A O 1
ATOM 804 N N . LYS A 1 101 ? 1.351 10.103 3.361 1.00 80.12 101 LYS A N 1
ATOM 805 C CA . LYS A 1 101 ? 1.423 11.312 2.532 1.00 80.12 101 LYS A CA 1
ATOM 806 C C . LYS A 1 101 ? 0.584 11.185 1.258 1.00 80.12 101 LYS A C 1
ATOM 808 O O . LYS A 1 101 ? -0.070 12.149 0.863 1.00 80.12 101 LYS A O 1
ATOM 813 N N . TYR A 1 102 ? 0.584 10.012 0.627 1.00 77.88 102 TYR A N 1
ATOM 814 C CA . TYR A 1 102 ? -0.232 9.770 -0.562 1.00 77.88 102 TYR A CA 1
ATOM 815 C C . TYR A 1 102 ? -1.726 9.740 -0.228 1.00 77.88 102 TYR A C 1
ATOM 817 O O . TYR A 1 102 ? -2.507 10.392 -0.922 1.00 77.88 102 TYR A O 1
ATOM 825 N N . LEU A 1 103 ? -2.114 9.112 0.886 1.00 73.12 103 LEU A N 1
ATOM 826 C CA . LEU A 1 103 ? -3.497 9.147 1.379 1.00 73.12 103 LEU A CA 1
ATOM 827 C C . LEU A 1 103 ? -3.962 10.577 1.716 1.00 73.12 103 LEU A C 1
ATOM 829 O O . LEU A 1 103 ? -5.068 10.956 1.344 1.00 73.12 103 LEU A O 1
ATOM 833 N N . GLN A 1 104 ? -3.115 11.396 2.351 1.00 71.38 104 GLN A N 1
ATOM 834 C CA . GLN A 1 104 ? -3.429 12.794 2.689 1.00 71.38 104 GLN A CA 1
ATOM 835 C C . GLN A 1 104 ? -3.568 13.717 1.478 1.00 71.38 104 GLN A C 1
ATOM 837 O O . GLN A 1 104 ? -4.294 14.703 1.548 1.00 71.38 104 GLN A O 1
ATOM 842 N N . SER A 1 105 ? -2.859 13.433 0.382 1.00 74.50 105 SER A N 1
ATOM 843 C CA . SER A 1 105 ? -3.025 14.190 -0.866 1.00 74.50 105 SER A CA 1
ATOM 844 C C . SER A 1 105 ? -4.348 13.894 -1.575 1.00 74.50 105 SER A C 1
ATOM 846 O O . SER A 1 105 ? -4.676 14.554 -2.560 1.00 74.50 105 SER A O 1
ATOM 848 N N . GLY A 1 106 ? -5.086 12.893 -1.092 1.00 79.69 106 GLY A N 1
ATOM 849 C CA . GLY A 1 106 ? -6.386 12.531 -1.610 1.00 79.69 106 GLY A CA 1
ATOM 850 C C . GLY A 1 106 ? -7.531 13.418 -1.095 1.00 79.69 106 GLY A C 1
ATOM 851 O O . GLY A 1 106 ? -7.364 14.252 -0.203 1.00 79.69 106 GLY A O 1
ATOM 852 N N . PRO A 1 107 ? -8.728 13.215 -1.654 1.00 86.19 107 PRO A N 1
ATOM 853 C CA . PRO A 1 107 ? -9.972 13.824 -1.197 1.00 86.19 107 PRO A CA 1
ATOM 854 C C . PRO A 1 107 ? -10.271 13.525 0.277 1.00 86.19 107 PRO A C 1
ATOM 856 O O . PRO A 1 107 ? -9.904 12.465 0.802 1.00 86.19 107 PRO A O 1
ATOM 859 N N . ALA A 1 108 ? -11.010 14.435 0.921 1.00 85.19 108 ALA A N 1
ATOM 860 C CA . ALA A 1 108 ? -11.449 14.287 2.308 1.00 85.19 108 ALA A CA 1
ATOM 861 C C . ALA A 1 108 ? -12.081 12.906 2.562 1.00 85.19 108 ALA A C 1
ATOM 863 O O . ALA A 1 108 ? -12.762 12.352 1.698 1.00 85.19 108 ALA A O 1
ATOM 864 N N . LEU A 1 109 ? -11.814 12.326 3.735 1.00 85.12 109 LEU A N 1
ATOM 865 C CA . LEU A 1 109 ? -12.347 11.015 4.120 1.00 85.12 109 LEU A CA 1
ATOM 866 C C . LEU A 1 109 ? -13.870 11.074 4.331 1.00 85.12 109 LEU A C 1
ATOM 868 O O . LEU A 1 109 ? -14.419 12.139 4.604 1.00 85.12 109 LEU A O 1
ATOM 872 N N . GLY A 1 110 ? -14.530 9.917 4.261 1.00 85.44 110 GLY A N 1
ATOM 873 C CA . GLY A 1 110 ? -15.960 9.761 4.562 1.00 85.44 110 GLY A CA 1
ATOM 874 C C . GLY A 1 110 ? -16.887 9.758 3.343 1.00 85.44 110 GLY A C 1
ATOM 875 O O . GLY A 1 110 ? -18.103 9.770 3.507 1.00 85.44 110 GLY A O 1
ATOM 876 N N . SER A 1 111 ? -16.336 9.747 2.129 1.00 89.44 111 SER A N 1
ATOM 877 C CA . SER A 1 111 ? -17.110 9.576 0.897 1.00 89.44 111 SER A CA 1
ATOM 878 C C . SER A 1 111 ? -16.330 8.829 -0.177 1.00 89.44 111 SER A C 1
ATOM 880 O O . SER A 1 111 ? -15.095 8.891 -0.230 1.00 89.44 111 SER A O 1
ATOM 882 N N . ASP A 1 112 ? -17.054 8.175 -1.074 1.00 93.81 112 ASP A N 1
ATOM 883 C CA . ASP A 1 112 ? -16.476 7.553 -2.262 1.00 93.81 112 ASP A CA 1
ATOM 884 C C . ASP A 1 112 ? -15.785 8.602 -3.131 1.00 93.81 112 ASP A C 1
ATOM 886 O O . ASP A 1 112 ? -16.251 9.743 -3.238 1.00 93.81 112 ASP A O 1
ATOM 890 N N . HIS A 1 113 ? -14.646 8.239 -3.717 1.00 94.88 113 HIS A N 1
ATOM 891 C CA . HIS A 1 113 ? -13.920 9.137 -4.608 1.00 94.88 113 HIS A CA 1
ATOM 892 C C . HIS A 1 113 ? -12.890 8.398 -5.465 1.00 94.88 113 HIS A C 1
ATOM 894 O O . HIS A 1 113 ? -12.213 7.498 -4.977 1.00 94.88 113 HIS A O 1
ATOM 900 N N . ALA A 1 114 ? -12.689 8.866 -6.699 1.00 93.81 114 ALA A N 1
ATOM 901 C CA . ALA A 1 114 ? -11.552 8.508 -7.548 1.00 93.81 114 ALA A CA 1
ATOM 902 C C . ALA A 1 114 ? -10.656 9.732 -7.794 1.00 93.81 114 ALA A C 1
ATOM 904 O O . ALA A 1 114 ? -11.164 10.833 -8.012 1.00 93.81 114 ALA A O 1
ATOM 905 N N . TRP A 1 115 ? -9.339 9.587 -7.703 1.00 93.75 115 TRP A N 1
ATOM 906 C CA . TRP A 1 115 ? -8.385 10.678 -7.908 1.00 93.75 115 TRP A CA 1
ATOM 907 C C . TRP A 1 115 ? -7.062 10.155 -8.456 1.00 93.75 115 TRP A C 1
ATOM 909 O O . TRP A 1 115 ? -6.733 8.985 -8.296 1.00 93.75 115 TRP A O 1
ATOM 919 N N . SER A 1 116 ? -6.271 11.043 -9.051 1.00 93.00 116 SER A N 1
ATOM 920 C CA . SER A 1 116 ? -4.911 10.721 -9.479 1.00 93.00 116 SER A CA 1
ATOM 921 C C . SER A 1 116 ? -3.900 11.468 -8.610 1.00 93.00 116 SER A C 1
ATOM 923 O O . SER A 1 116 ? -4.131 12.614 -8.216 1.00 93.00 116 SER A O 1
ATOM 925 N N . THR A 1 117 ? -2.767 10.840 -8.304 1.00 91.06 117 THR A N 1
ATOM 926 C CA . THR A 1 117 ? -1.679 11.466 -7.536 1.00 91.06 117 THR A CA 1
ATOM 927 C C . THR A 1 117 ? -0.316 11.129 -8.123 1.00 91.06 117 THR A C 1
ATOM 929 O O . THR A 1 117 ? -0.145 10.102 -8.774 1.00 91.06 117 THR A O 1
ATOM 932 N N . GLN A 1 118 ? 0.666 12.003 -7.906 1.00 91.62 118 GLN A N 1
ATOM 933 C CA . GLN A 1 118 ? 2.040 11.771 -8.342 1.00 91.62 118 GLN A CA 1
ATOM 934 C C . GLN A 1 118 ? 2.866 11.137 -7.226 1.00 91.62 118 GLN A C 1
ATOM 936 O O . GLN A 1 118 ? 3.058 11.736 -6.164 1.00 91.62 118 GLN A O 1
ATOM 941 N N . VAL A 1 119 ? 3.439 9.974 -7.513 1.00 89.56 119 VAL A N 1
ATOM 942 C CA . VAL A 1 119 ? 4.334 9.245 -6.609 1.00 89.56 119 VAL A CA 1
ATOM 943 C C . VAL A 1 119 ? 5.737 9.190 -7.191 1.00 89.56 119 VAL A C 1
ATOM 945 O O . VAL A 1 119 ? 5.911 9.201 -8.409 1.00 89.56 119 VAL A O 1
ATOM 948 N N . ASN A 1 120 ? 6.760 9.145 -6.339 1.00 88.44 120 ASN A N 1
ATOM 949 C CA . ASN A 1 120 ? 8.114 8.903 -6.838 1.00 88.44 120 ASN A CA 1
ATOM 950 C C . ASN A 1 120 ? 8.215 7.454 -7.316 1.00 88.44 120 ASN A C 1
ATOM 952 O O . ASN A 1 120 ? 7.744 6.552 -6.623 1.00 88.44 120 ASN A O 1
ATOM 956 N N . ILE A 1 121 ? 8.889 7.225 -8.445 1.00 86.38 121 ILE A N 1
ATOM 957 C CA . ILE A 1 121 ? 9.138 5.867 -8.953 1.00 86.38 121 ILE A CA 1
ATOM 958 C C . ILE A 1 121 ? 9.815 5.009 -7.876 1.00 86.38 121 ILE A C 1
ATOM 960 O O . ILE A 1 121 ? 9.405 3.877 -7.660 1.00 86.38 121 ILE A O 1
ATOM 964 N N . SER A 1 122 ? 10.743 5.579 -7.102 1.00 81.56 122 SER A N 1
ATOM 965 C CA . SER A 1 122 ? 11.429 4.892 -5.997 1.00 81.56 122 SER A CA 1
ATOM 966 C C . SER A 1 122 ? 10.515 4.353 -4.886 1.00 81.56 122 SER A C 1
ATOM 968 O O . SER A 1 122 ? 10.969 3.560 -4.067 1.00 81.56 122 SER A O 1
ATOM 970 N N . ASP A 1 123 ? 9.274 4.839 -4.788 1.00 80.75 123 ASP A N 1
ATOM 971 C CA . ASP A 1 123 ? 8.346 4.468 -3.715 1.00 80.75 123 ASP A CA 1
ATOM 972 C C . ASP A 1 123 ? 7.432 3.297 -4.101 1.00 80.75 123 ASP A C 1
ATOM 974 O O . ASP A 1 123 ? 6.883 2.644 -3.209 1.00 80.75 123 ASP A O 1
ATOM 978 N N . ILE A 1 124 ? 7.268 3.049 -5.405 1.00 78.12 124 ILE A N 1
ATOM 979 C CA . ILE A 1 124 ? 6.341 2.046 -5.953 1.00 78.12 124 ILE A CA 1
ATOM 980 C C . ILE A 1 124 ? 7.009 1.035 -6.881 1.00 78.12 124 ILE A C 1
ATOM 982 O O . ILE A 1 124 ? 6.485 -0.063 -7.037 1.00 78.12 124 ILE A O 1
ATOM 986 N N . ALA A 1 125 ? 8.143 1.389 -7.483 1.00 73.56 125 ALA A N 1
ATOM 987 C CA . ALA A 1 125 ? 8.898 0.524 -8.362 1.00 73.56 125 ALA A CA 1
ATOM 988 C C . ALA A 1 125 ? 9.969 -0.238 -7.562 1.00 73.56 125 ALA A C 1
ATOM 990 O O . ALA A 1 125 ? 10.430 0.223 -6.512 1.00 73.56 125 ALA A O 1
ATOM 991 N N . PRO A 1 126 ? 10.393 -1.408 -8.056 1.00 67.69 126 PRO A N 1
ATOM 992 C CA . PRO A 1 126 ? 11.503 -2.159 -7.488 1.00 67.69 126 PRO A CA 1
ATOM 993 C C . PRO A 1 126 ? 12.765 -1.326 -7.245 1.00 67.69 126 PRO A C 1
ATOM 995 O O . PRO A 1 126 ? 13.070 -0.377 -7.970 1.00 67.69 126 PRO A O 1
ATOM 998 N N . LYS A 1 127 ? 13.559 -1.753 -6.256 1.00 69.81 127 LYS A N 1
ATOM 999 C CA . LYS A 1 127 ? 14.882 -1.174 -5.992 1.00 69.81 127 LYS A CA 1
ATOM 1000 C C . LYS A 1 127 ? 15.749 -1.210 -7.255 1.00 69.81 127 LYS A C 1
ATOM 1002 O O . LYS A 1 127 ? 15.781 -2.216 -7.958 1.00 69.81 127 LYS A O 1
ATOM 1007 N N . GLY A 1 128 ? 16.486 -0.126 -7.486 1.00 69.12 128 GLY A N 1
ATOM 1008 C CA . GLY A 1 128 ? 17.383 0.023 -8.634 1.00 69.12 128 GLY A CA 1
ATOM 1009 C C . GLY A 1 128 ? 16.737 0.640 -9.870 1.00 69.12 128 GLY A C 1
ATOM 1010 O O . GLY A 1 128 ? 17.442 0.895 -10.835 1.00 69.12 128 GLY A O 1
ATOM 1011 N N . ILE A 1 129 ? 15.434 0.931 -9.825 1.00 75.56 129 ILE A N 1
ATOM 1012 C CA . ILE A 1 129 ? 14.762 1.742 -10.838 1.00 75.56 129 ILE A CA 1
ATOM 1013 C C . ILE A 1 129 ? 14.801 3.193 -10.374 1.00 75.56 129 ILE A C 1
ATOM 1015 O O . ILE A 1 129 ? 14.171 3.558 -9.377 1.00 75.56 129 ILE A O 1
ATOM 1019 N N . ASN A 1 130 ? 15.548 4.018 -11.100 1.00 70.12 130 ASN A N 1
ATOM 1020 C CA . ASN A 1 130 ? 15.626 5.443 -10.831 1.00 70.12 130 ASN A CA 1
ATOM 1021 C C . ASN A 1 130 ? 14.714 6.196 -11.795 1.00 70.12 130 ASN A C 1
ATOM 1023 O O . ASN A 1 130 ? 14.504 5.811 -12.944 1.00 70.12 130 ASN A O 1
ATOM 1027 N N . GLY A 1 131 ? 14.167 7.311 -11.329 1.00 71.75 131 GLY A N 1
ATOM 1028 C CA . GLY A 1 131 ? 13.352 8.157 -12.180 1.00 71.75 131 GLY A CA 1
ATOM 1029 C C . GLY A 1 131 ? 12.638 9.249 -11.407 1.00 71.75 131 GLY A C 1
ATOM 1030 O O . GLY A 1 131 ? 12.815 9.406 -10.199 1.00 71.75 131 GLY A O 1
ATOM 1031 N N . GLY A 1 132 ? 11.854 10.031 -12.145 1.00 85.19 132 GLY A N 1
ATOM 1032 C CA . GLY A 1 132 ? 11.050 11.114 -11.599 1.00 85.19 132 GLY A CA 1
ATOM 1033 C C . GLY A 1 132 ? 9.795 10.615 -10.883 1.00 85.19 132 GLY A C 1
ATOM 1034 O O . GLY A 1 132 ? 9.795 9.629 -10.143 1.00 85.19 132 GLY A O 1
ATOM 1035 N N . LYS A 1 133 ? 8.698 11.334 -11.098 1.00 90.75 133 LYS A N 1
ATOM 1036 C CA . LYS A 1 133 ? 7.386 10.969 -10.571 1.00 90.75 133 LYS A CA 1
ATOM 1037 C C . LYS A 1 133 ? 6.528 10.357 -11.661 1.00 90.75 133 LYS A C 1
ATOM 1039 O O . LYS A 1 133 ? 6.658 10.729 -12.824 1.00 90.75 133 LYS A O 1
ATOM 1044 N N . VAL A 1 134 ? 5.617 9.485 -11.259 1.00 91.62 134 VAL A N 1
ATOM 1045 C CA . VAL A 1 134 ? 4.581 8.928 -12.128 1.00 91.62 134 VAL A CA 1
ATOM 1046 C C . VAL A 1 134 ? 3.221 9.174 -11.509 1.00 91.62 134 VAL A C 1
ATOM 1048 O O . VAL A 1 134 ? 3.082 9.230 -10.286 1.00 91.62 134 VAL A O 1
ATOM 1051 N N . THR A 1 135 ? 2.228 9.368 -12.364 1.00 93.00 135 THR A N 1
ATOM 1052 C CA . THR A 1 135 ? 0.840 9.495 -11.934 1.00 93.00 135 THR A CA 1
ATOM 1053 C C . THR A 1 135 ? 0.269 8.103 -11.710 1.00 93.00 135 THR A C 1
ATOM 1055 O O . THR A 1 135 ? 0.406 7.248 -12.580 1.00 93.00 135 THR A O 1
ATOM 1058 N N . ILE A 1 136 ? -0.364 7.893 -10.562 1.00 92.50 136 ILE A N 1
ATOM 1059 C CA . ILE A 1 136 ? -1.167 6.707 -10.263 1.00 92.50 136 ILE A CA 1
ATOM 1060 C C . ILE A 1 136 ? -2.618 7.129 -10.083 1.00 92.50 136 ILE A C 1
ATOM 1062 O O . ILE A 1 136 ? -2.882 8.231 -9.592 1.00 92.50 136 ILE A O 1
ATOM 1066 N N . ASP A 1 137 ? -3.531 6.241 -10.443 1.00 93.94 137 ASP A N 1
ATOM 1067 C CA . ASP A 1 137 ? -4.961 6.414 -10.235 1.00 93.94 137 ASP A CA 1
ATOM 1068 C C . ASP A 1 137 ? -5.384 5.623 -9.003 1.00 93.94 137 ASP A C 1
ATOM 1070 O O . ASP A 1 137 ? -4.946 4.492 -8.786 1.00 93.94 137 ASP A O 1
ATOM 1074 N N . LEU A 1 138 ? -6.209 6.243 -8.174 1.00 92.44 138 LEU A N 1
ATOM 1075 C CA . LEU A 1 138 ? -6.682 5.724 -6.904 1.00 92.44 138 LEU A CA 1
ATOM 1076 C C . LEU A 1 138 ? -8.197 5.850 -6.866 1.00 92.44 138 LEU A C 1
ATOM 1078 O O . LEU A 1 138 ? -8.756 6.872 -7.262 1.00 92.44 138 LEU A O 1
ATOM 1082 N N . GLU A 1 139 ? -8.859 4.837 -6.337 1.00 93.75 139 GLU A N 1
ATOM 1083 C CA . GLU A 1 139 ? -10.284 4.880 -6.046 1.00 93.75 139 GLU A CA 1
ATOM 1084 C C . GLU A 1 139 ? -10.526 4.368 -4.635 1.00 93.75 139 GLU A C 1
ATOM 1086 O O . GLU A 1 139 ? -9.814 3.506 -4.120 1.00 93.75 139 GLU A O 1
ATOM 1091 N N . ARG A 1 140 ? -11.530 4.949 -3.988 1.00 93.00 140 ARG A N 1
ATOM 1092 C CA . ARG A 1 140 ? -11.972 4.595 -2.653 1.00 93.00 140 ARG A CA 1
ATOM 1093 C C . ARG A 1 140 ? -13.486 4.462 -2.636 1.00 93.00 140 ARG A C 1
ATOM 1095 O O . ARG A 1 140 ? -14.173 5.401 -3.037 1.00 93.00 140 ARG A O 1
ATOM 1102 N N . SER A 1 141 ? -13.977 3.364 -2.072 1.00 95.06 141 SER A N 1
ATOM 1103 C CA . SER A 1 141 ? -15.406 3.097 -1.882 1.00 95.06 141 SER A CA 1
ATOM 1104 C C . SER A 1 141 ? -15.689 2.664 -0.443 1.00 95.06 141 SER A C 1
ATOM 1106 O O . SER A 1 141 ? -15.082 1.712 0.057 1.00 95.06 141 SER A O 1
ATOM 1108 N N . TYR A 1 142 ? -16.608 3.356 0.223 1.00 94.38 142 TYR A N 1
ATOM 1109 C CA . TYR A 1 142 ? -17.111 3.033 1.553 1.00 94.38 142 TYR A CA 1
ATOM 1110 C C . TYR A 1 142 ? -18.305 2.095 1.440 1.00 94.38 142 TYR A C 1
ATOM 1112 O O . TYR A 1 142 ? -19.222 2.306 0.647 1.00 94.38 142 TYR A O 1
ATOM 1120 N N . PHE A 1 143 ? -18.332 1.057 2.266 1.00 94.75 143 PHE A N 1
ATOM 1121 C CA . PHE A 1 143 ? -19.472 0.153 2.324 1.00 94.75 143 PHE A CA 1
ATOM 1122 C C . PHE A 1 143 ? -19.629 -0.450 3.714 1.00 94.75 143 PHE A C 1
ATOM 1124 O O . PHE A 1 143 ? -18.681 -0.542 4.490 1.00 94.75 143 PHE A O 1
ATOM 1131 N N . ASN A 1 144 ? -20.848 -0.884 4.027 1.00 94.44 144 ASN A N 1
ATOM 1132 C CA . ASN A 1 144 ? -21.155 -1.544 5.288 1.00 94.44 144 ASN A CA 1
ATOM 1133 C C . ASN A 1 144 ? -21.323 -3.047 5.076 1.00 94.44 144 ASN A C 1
ATOM 1135 O O . ASN A 1 144 ? -22.055 -3.484 4.188 1.00 94.44 144 ASN A O 1
ATOM 1139 N N . HIS A 1 145 ? -20.685 -3.841 5.930 1.00 89.88 145 HIS A N 1
ATOM 1140 C CA . HIS A 1 145 ? -20.843 -5.289 5.974 1.00 89.88 145 HIS A CA 1
ATOM 1141 C C . HIS A 1 145 ? -20.885 -5.751 7.434 1.00 89.88 145 HIS A C 1
ATOM 1143 O O . HIS A 1 145 ? -20.045 -5.357 8.235 1.00 89.88 145 HIS A O 1
ATOM 1149 N N . ASN A 1 146 ? -21.881 -6.558 7.813 1.00 90.06 146 ASN A N 1
ATOM 1150 C CA . ASN A 1 146 ? -22.067 -7.040 9.192 1.00 90.06 146 ASN A CA 1
ATOM 1151 C C . ASN A 1 146 ? -22.011 -5.929 10.263 1.00 90.06 146 ASN A C 1
ATOM 1153 O O . ASN A 1 146 ? -21.359 -6.084 11.292 1.00 90.06 146 ASN A O 1
ATOM 1157 N N . ASN A 1 147 ? -22.691 -4.802 10.017 1.00 86.50 147 ASN A N 1
ATOM 1158 C CA . ASN A 1 147 ? -22.708 -3.616 10.891 1.00 86.50 147 ASN A CA 1
ATOM 1159 C C . ASN A 1 147 ? -21.331 -2.974 11.139 1.00 86.50 147 ASN A C 1
ATOM 1161 O O . ASN A 1 147 ? -21.171 -2.217 12.096 1.00 86.50 147 ASN A O 1
ATOM 1165 N N . LYS A 1 148 ? -20.348 -3.256 10.281 1.00 85.62 148 LYS A N 1
ATOM 1166 C CA . LYS A 1 148 ? -19.040 -2.612 10.286 1.00 85.62 148 LYS A CA 1
ATOM 1167 C C . LYS A 1 148 ? -18.823 -1.881 8.966 1.00 85.62 148 LYS A C 1
ATOM 1169 O O . LYS A 1 148 ? -19.148 -2.404 7.899 1.00 85.62 148 LYS A O 1
ATOM 1174 N N . GLU A 1 149 ? -18.295 -0.668 9.062 1.00 90.19 149 GLU A N 1
ATOM 1175 C CA . GLU A 1 149 ? -17.911 0.129 7.903 1.00 90.19 149 GLU A CA 1
ATOM 1176 C C . GLU A 1 149 ? -16.520 -0.294 7.427 1.00 90.19 149 GLU A C 1
ATOM 1178 O O . GLU A 1 149 ? -15.600 -0.494 8.226 1.00 90.19 149 GLU A O 1
ATOM 1183 N N . TYR A 1 150 ? -16.381 -0.421 6.115 1.00 91.50 150 TYR A N 1
ATOM 1184 C CA . TYR A 1 150 ? -15.154 -0.785 5.433 1.00 91.50 150 TYR A CA 1
ATOM 1185 C C . TYR A 1 150 ? -14.869 0.190 4.305 1.00 91.50 150 TYR A C 1
ATOM 1187 O O . TYR A 1 150 ? -15.769 0.827 3.756 1.00 91.50 150 TYR A O 1
ATOM 1195 N N . VAL A 1 151 ? -13.596 0.245 3.932 1.00 92.81 151 VAL A N 1
ATOM 1196 C CA . VAL A 1 151 ? -13.114 1.014 2.796 1.00 92.81 151 VAL A CA 1
ATOM 1197 C C . VAL A 1 151 ? -12.366 0.092 1.858 1.00 92.81 151 VAL A C 1
ATOM 1199 O O . VAL A 1 151 ? -11.337 -0.472 2.228 1.00 92.81 151 VAL A O 1
ATOM 1202 N N . LEU A 1 152 ? -12.873 -0.048 0.638 1.00 93.75 152 LEU A N 1
ATOM 1203 C CA . LEU A 1 152 ? -12.115 -0.623 -0.462 1.00 93.75 152 LEU A CA 1
ATOM 1204 C C . LEU A 1 152 ? -11.313 0.497 -1.118 1.00 93.75 152 LEU A C 1
ATOM 1206 O O . LEU A 1 152 ? -11.879 1.503 -1.531 1.00 93.75 152 LEU A O 1
ATOM 1210 N N . ILE A 1 153 ? -10.004 0.317 -1.207 1.00 91.50 153 ILE A N 1
ATOM 1211 C CA . ILE A 1 153 ? -9.103 1.161 -1.984 1.00 91.50 153 ILE A CA 1
ATOM 1212 C C . ILE A 1 153 ? -8.661 0.335 -3.179 1.00 91.50 153 ILE A C 1
ATOM 1214 O O . ILE A 1 153 ? -8.158 -0.769 -2.985 1.00 91.50 153 ILE A O 1
ATOM 1218 N N . THR A 1 154 ? -8.795 0.847 -4.391 1.00 93.50 154 THR A N 1
ATOM 1219 C CA . THR A 1 154 ? -8.152 0.267 -5.573 1.00 93.50 154 THR A CA 1
ATOM 1220 C C . THR A 1 154 ? -7.129 1.251 -6.115 1.00 93.50 154 THR A C 1
ATOM 1222 O O . THR A 1 154 ? -7.211 2.461 -5.886 1.00 93.50 154 THR A O 1
ATOM 1225 N N . TYR A 1 155 ? -6.105 0.727 -6.775 1.00 91.75 155 TYR A N 1
ATOM 1226 C CA . TYR A 1 155 ? -5.093 1.551 -7.408 1.00 91.75 155 TYR A CA 1
ATOM 1227 C C . TYR A 1 155 ? -4.674 0.962 -8.745 1.00 91.75 155 TYR A C 1
ATOM 1229 O O . TYR A 1 155 ? -4.594 -0.255 -8.917 1.00 91.75 155 TYR A O 1
ATOM 1237 N N . ASN A 1 156 ? -4.365 1.855 -9.671 1.00 94.12 156 ASN A N 1
ATOM 1238 C CA . ASN A 1 156 ? -3.834 1.554 -10.984 1.00 94.12 156 ASN A CA 1
ATOM 1239 C C . ASN A 1 156 ? -2.581 2.404 -11.203 1.00 94.12 156 ASN A C 1
ATOM 1241 O O . ASN A 1 156 ? -2.573 3.613 -10.979 1.00 94.12 156 ASN A O 1
ATOM 1245 N N . ILE A 1 157 ? -1.508 1.753 -11.628 1.00 92.56 157 ILE A N 1
ATOM 1246 C CA . ILE A 1 157 ? -0.240 2.363 -12.003 1.00 92.56 157 ILE A CA 1
ATOM 1247 C C . ILE A 1 157 ? -0.145 2.198 -13.522 1.00 92.56 157 ILE A C 1
ATOM 1249 O O . ILE A 1 157 ? 0.251 1.121 -13.988 1.00 92.56 157 ILE A O 1
ATOM 1253 N N . PRO A 1 158 ? -0.523 3.229 -14.303 1.00 92.50 158 PRO A N 1
ATOM 1254 C CA . PRO A 1 158 ? -0.385 3.206 -15.750 1.00 92.50 158 PRO A CA 1
ATOM 1255 C C . PRO A 1 158 ? 1.045 2.865 -16.163 1.00 92.50 158 PRO A C 1
ATOM 1257 O O . PRO A 1 158 ? 2.001 3.210 -15.466 1.00 92.50 158 PRO A O 1
ATOM 1260 N N . ALA A 1 159 ? 1.194 2.218 -17.318 1.00 90.94 159 ALA A N 1
ATOM 1261 C CA . ALA A 1 159 ? 2.512 1.871 -17.826 1.00 90.94 159 ALA A CA 1
ATOM 1262 C C . ALA A 1 159 ? 3.382 3.122 -18.003 1.00 90.94 159 ALA A C 1
ATOM 1264 O O . ALA A 1 159 ? 2.993 4.073 -18.682 1.00 90.94 159 ALA A O 1
ATOM 1265 N N . PHE A 1 160 ? 4.574 3.099 -17.415 1.00 89.38 160 PHE A N 1
ATOM 1266 C CA . PHE A 1 160 ? 5.559 4.164 -17.544 1.00 89.38 160 PHE A CA 1
ATOM 1267 C C . PHE A 1 160 ? 6.938 3.599 -17.854 1.00 89.38 160 PHE A C 1
ATOM 1269 O O . PHE A 1 160 ? 7.244 2.447 -17.541 1.00 89.38 160 PHE A O 1
ATOM 1276 N N . GLN A 1 161 ? 7.773 4.440 -18.459 1.00 88.62 161 GLN A N 1
ATOM 1277 C CA . GLN A 1 161 ? 9.156 4.113 -18.768 1.00 88.62 161 GLN A CA 1
ATOM 1278 C C . GLN A 1 161 ? 10.097 4.683 -17.701 1.00 88.62 161 GLN A C 1
ATOM 1280 O O . GLN A 1 161 ? 9.931 5.821 -17.258 1.00 88.62 161 GLN A O 1
ATOM 1285 N N . ALA A 1 162 ? 11.093 3.899 -17.310 1.00 87.56 162 ALA A N 1
ATOM 1286 C CA . ALA A 1 162 ? 12.170 4.285 -16.409 1.00 87.56 162 ALA A CA 1
ATOM 1287 C C . ALA A 1 162 ? 13.507 3.713 -16.903 1.00 87.56 162 ALA A C 1
ATOM 1289 O O . ALA A 1 162 ? 13.541 2.969 -17.884 1.00 87.56 162 ALA A O 1
ATOM 1290 N N . ILE A 1 163 ? 14.595 4.082 -16.232 1.00 84.31 163 ILE A N 1
ATOM 1291 C CA . ILE A 1 163 ? 15.936 3.548 -16.486 1.00 84.31 163 ILE A CA 1
ATOM 1292 C C . ILE A 1 163 ? 16.423 2.910 -15.182 1.00 84.31 163 ILE A C 1
ATOM 1294 O O . ILE A 1 163 ? 16.233 3.489 -14.104 1.00 84.31 163 ILE A O 1
ATOM 1298 N N . ASP A 1 164 ? 16.995 1.711 -15.253 1.00 81.94 164 ASP A N 1
ATOM 1299 C CA . ASP A 1 164 ? 17.635 1.107 -14.081 1.00 81.94 164 ASP A CA 1
ATOM 1300 C C . ASP A 1 164 ? 19.034 1.678 -13.808 1.00 81.94 164 ASP A C 1
ATOM 1302 O O . ASP A 1 164 ? 19.508 2.618 -14.446 1.00 81.94 164 ASP A O 1
ATOM 1306 N N . ASN A 1 165 ? 19.697 1.128 -12.795 1.00 79.88 165 ASN A N 1
ATOM 1307 C CA . ASN A 1 165 ? 21.072 1.472 -12.456 1.00 79.88 165 ASN A CA 1
ATOM 1308 C C . ASN A 1 165 ? 22.091 1.087 -13.546 1.00 79.88 165 ASN A C 1
ATOM 1310 O O . ASN A 1 165 ? 23.177 1.667 -13.554 1.00 79.88 165 ASN A O 1
ATOM 1314 N N . ASP A 1 166 ? 21.761 0.138 -14.426 1.00 79.00 166 ASP A N 1
ATOM 1315 C CA . ASP A 1 166 ? 22.645 -0.381 -15.476 1.00 79.00 166 ASP A CA 1
ATOM 1316 C C . ASP A 1 166 ? 22.453 0.361 -16.817 1.00 79.00 166 ASP A C 1
ATOM 1318 O O . ASP A 1 166 ? 23.253 0.211 -17.741 1.00 79.00 166 ASP A O 1
ATOM 1322 N N . GLY A 1 167 ? 21.445 1.237 -16.899 1.00 81.19 167 GLY A N 1
ATOM 1323 C CA . GLY A 1 167 ? 21.139 2.050 -18.074 1.00 81.19 167 GLY A CA 1
ATOM 1324 C C . GLY A 1 167 ? 20.115 1.419 -19.017 1.00 81.19 167 GLY A C 1
ATOM 1325 O O . GLY A 1 167 ? 19.847 1.993 -20.076 1.00 81.19 167 GLY A O 1
ATOM 1326 N N . ASP A 1 168 ? 19.529 0.280 -18.647 1.00 82.06 168 ASP A N 1
ATOM 1327 C CA . ASP A 1 168 ? 18.520 -0.394 -19.452 1.00 82.06 168 ASP A CA 1
ATOM 1328 C C . ASP A 1 168 ? 17.146 0.266 -19.280 1.00 82.06 168 ASP A C 1
ATOM 1330 O O . ASP A 1 168 ? 16.777 0.773 -18.213 1.00 82.06 168 ASP A O 1
ATOM 1334 N N . PHE A 1 169 ? 16.354 0.257 -20.355 1.00 85.69 169 PHE A N 1
ATOM 1335 C CA . PHE A 1 169 ? 15.007 0.810 -20.323 1.00 85.69 169 PHE A CA 1
ATOM 1336 C C . PHE A 1 169 ? 14.043 -0.178 -19.693 1.00 85.69 169 PHE A C 1
ATOM 1338 O O . PHE A 1 169 ? 13.979 -1.338 -20.085 1.00 85.69 169 PHE A O 1
ATOM 1345 N N . ILE A 1 170 ? 13.210 0.298 -18.776 1.00 85.44 170 ILE A N 1
ATOM 1346 C CA . ILE A 1 170 ? 12.170 -0.508 -18.147 1.00 85.44 170 ILE A CA 1
ATOM 1347 C C . ILE A 1 170 ? 10.812 0.092 -18.449 1.00 85.44 170 ILE A C 1
ATOM 1349 O O . ILE A 1 170 ? 10.610 1.286 -18.257 1.00 85.44 170 ILE A O 1
ATOM 1353 N N . ILE A 1 171 ? 9.860 -0.748 -18.836 1.00 88.00 171 ILE A N 1
ATOM 1354 C CA . ILE A 1 171 ? 8.434 -0.433 -18.829 1.00 88.00 171 ILE A CA 1
ATOM 1355 C C . ILE A 1 171 ? 7.821 -1.116 -17.607 1.00 88.00 171 ILE A C 1
ATOM 1357 O O . ILE A 1 171 ? 7.855 -2.344 -17.514 1.00 88.00 171 ILE A O 1
ATOM 1361 N N . HIS A 1 172 ? 7.270 -0.338 -16.677 1.00 86.88 172 HIS A N 1
ATOM 1362 C CA . HIS A 1 172 ? 6.650 -0.825 -15.441 1.00 86.88 172 HIS A CA 1
ATOM 1363 C C . HIS A 1 172 ? 5.179 -0.429 -15.368 1.00 86.88 172 HIS A C 1
ATOM 1365 O O . HIS A 1 172 ? 4.813 0.668 -15.782 1.00 86.88 172 HIS A O 1
ATOM 1371 N N . TRP A 1 173 ? 4.348 -1.313 -14.822 1.00 90.00 173 TRP A N 1
ATOM 1372 C CA . TRP A 1 173 ? 2.942 -1.055 -14.523 1.00 90.00 173 TRP A CA 1
ATOM 1373 C C . TRP A 1 173 ? 2.475 -1.937 -13.367 1.00 90.00 173 TRP A C 1
ATOM 1375 O O . TRP A 1 173 ? 3.126 -2.920 -12.998 1.00 90.00 173 TRP A O 1
ATOM 1385 N N . GLY A 1 174 ? 1.315 -1.618 -12.811 1.00 89.06 174 GLY A N 1
ATOM 1386 C CA . GLY A 1 174 ? 0.736 -2.420 -11.749 1.00 89.06 174 GLY A CA 1
ATOM 1387 C C . GLY A 1 174 ? -0.679 -2.012 -11.400 1.00 89.06 174 GLY A C 1
ATOM 1388 O O . GLY A 1 174 ? -1.167 -0.970 -11.815 1.00 89.06 174 GLY A O 1
ATOM 1389 N N . GLU A 1 175 ? -1.329 -2.850 -10.618 1.00 92.00 175 GLU A N 1
ATOM 1390 C CA . GLU A 1 175 ? -2.673 -2.628 -10.110 1.00 92.00 175 GLU A CA 1
ATOM 1391 C C . GLU A 1 175 ? -2.830 -3.343 -8.773 1.00 92.00 175 GLU A C 1
ATOM 1393 O O . GLU A 1 175 ? -2.062 -4.248 -8.426 1.00 92.00 175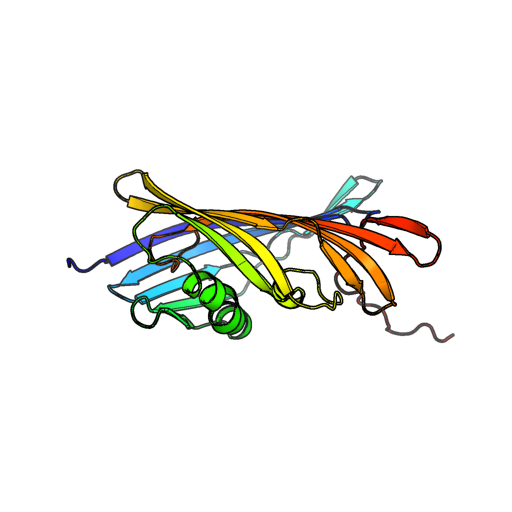 GLU A O 1
ATOM 1398 N N . GLY A 1 176 ? -3.846 -2.964 -8.017 1.00 90.25 176 GLY A N 1
ATOM 1399 C CA . GLY A 1 176 ? -4.181 -3.695 -6.816 1.00 90.25 176 GLY A CA 1
ATOM 1400 C C . GLY A 1 176 ? -5.351 -3.112 -6.065 1.00 90.25 176 GLY A C 1
ATOM 1401 O O . GLY A 1 176 ? -5.993 -2.148 -6.483 1.00 90.25 176 GLY A O 1
ATOM 1402 N N . ALA A 1 177 ? -5.624 -3.733 -4.928 1.00 90.44 177 ALA A N 1
ATOM 1403 C CA . ALA A 1 177 ? -6.686 -3.322 -4.045 1.00 90.44 177 ALA A CA 1
ATOM 1404 C C . ALA A 1 177 ? -6.353 -3.644 -2.587 1.00 90.44 177 ALA A C 1
ATOM 1406 O O . ALA A 1 177 ? -5.590 -4.563 -2.285 1.00 90.44 177 ALA A O 1
ATOM 1407 N N . ALA A 1 178 ? -6.927 -2.869 -1.677 1.00 89.00 178 ALA A N 1
ATOM 1408 C CA . ALA A 1 178 ? -6.809 -3.045 -0.245 1.00 89.00 178 ALA A CA 1
ATOM 1409 C C . ALA A 1 178 ? -8.164 -2.824 0.423 1.00 89.00 178 ALA A C 1
ATOM 1411 O O . ALA A 1 178 ? -8.887 -1.893 0.084 1.00 89.00 178 ALA A O 1
ATOM 1412 N N . LEU A 1 179 ? -8.492 -3.668 1.394 1.00 88.44 179 LEU A N 1
ATOM 1413 C CA . LEU A 1 179 ? -9.652 -3.507 2.258 1.00 88.44 179 LEU A CA 1
ATOM 1414 C C . LEU A 1 179 ? -9.173 -3.014 3.620 1.00 88.44 179 LEU A C 1
ATOM 1416 O O . LEU A 1 179 ? -8.367 -3.688 4.261 1.00 88.44 179 LEU A O 1
ATOM 1420 N N . ALA A 1 180 ? -9.679 -1.872 4.067 1.00 87.75 180 ALA A N 1
ATOM 1421 C CA . ALA A 1 180 ? -9.266 -1.223 5.304 1.00 87.75 180 ALA A CA 1
ATOM 1422 C C . ALA A 1 180 ? -10.463 -0.758 6.143 1.00 87.75 180 ALA A C 1
ATOM 1424 O O . ALA A 1 180 ? -11.613 -0.799 5.702 1.00 87.75 180 ALA A O 1
ATOM 1425 N N . ASP A 1 181 ? -10.194 -0.323 7.372 1.00 87.38 181 ASP A N 1
ATOM 1426 C CA . ASP A 1 181 ? -11.154 0.456 8.152 1.00 87.38 181 ASP A CA 1
ATOM 1427 C C . ASP A 1 181 ? -11.197 1.927 7.666 1.00 87.38 181 ASP A C 1
ATOM 1429 O O . ASP A 1 181 ? -10.258 2.393 7.015 1.00 87.38 181 ASP A O 1
ATOM 1433 N N . PRO A 1 182 ? -12.248 2.703 7.999 1.00 86.88 182 PRO A N 1
ATOM 1434 C CA . PRO A 1 182 ? -12.416 4.097 7.559 1.00 86.88 182 PRO A CA 1
ATOM 1435 C C . PRO A 1 182 ? -11.251 5.046 7.853 1.00 86.88 182 PRO A C 1
ATOM 1437 O O . PRO A 1 182 ? -11.096 6.059 7.170 1.00 86.88 182 PRO A O 1
ATOM 1440 N N . GLY A 1 183 ? -10.448 4.735 8.873 1.00 80.44 183 GLY A N 1
ATOM 1441 C CA . GLY A 1 183 ? -9.278 5.519 9.266 1.00 80.44 183 GLY A CA 1
ATOM 1442 C C . GLY A 1 183 ? -7.935 4.965 8.783 1.00 80.44 183 GLY A C 1
ATOM 1443 O O . GLY A 1 183 ? -6.907 5.524 9.171 1.00 80.44 183 GLY A O 1
ATOM 1444 N N . PHE A 1 184 ? -7.936 3.890 7.985 1.00 79.12 184 PHE A N 1
ATOM 1445 C CA . PHE A 1 184 ? -6.748 3.183 7.481 1.00 79.12 184 PHE A CA 1
ATOM 1446 C C . PHE A 1 184 ? -5.771 2.711 8.570 1.00 79.12 184 PHE A C 1
ATOM 1448 O O . PHE A 1 184 ? -4.579 2.543 8.314 1.00 79.12 184 PHE A O 1
ATOM 1455 N N . GLY A 1 185 ? -6.264 2.520 9.794 1.00 73.75 18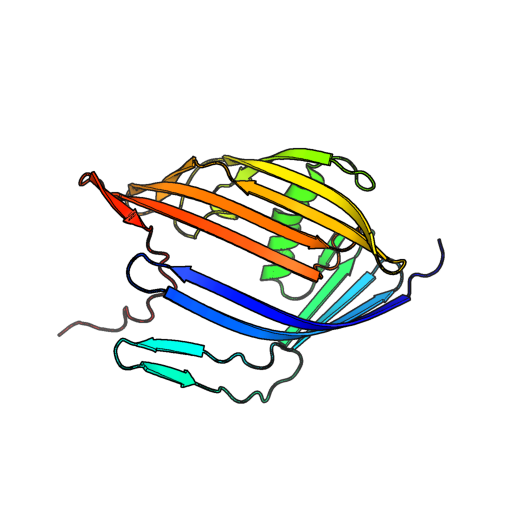5 GLY A N 1
ATOM 1456 C CA . GLY A 1 185 ? -5.488 1.988 10.909 1.00 73.75 185 GLY A CA 1
ATOM 1457 C C . GLY A 1 185 ? -5.386 0.463 10.898 1.00 73.75 185 GLY A C 1
ATOM 1458 O O . GLY A 1 185 ? -4.538 -0.097 11.590 1.00 73.75 185 GLY A O 1
ATOM 1459 N N . GLU A 1 186 ? -6.226 -0.214 10.115 1.00 77.44 186 GLU A N 1
ATOM 1460 C CA . GLU A 1 186 ? -6.194 -1.657 9.893 1.00 77.44 186 GLU A CA 1
ATOM 1461 C C . GLU A 1 186 ? -6.404 -1.972 8.408 1.00 77.44 186 GLU A C 1
ATOM 1463 O O . GLU A 1 186 ? -7.314 -1.442 7.773 1.00 77.44 186 GLU A O 1
ATOM 1468 N N . ILE A 1 187 ? -5.575 -2.868 7.868 1.00 78.12 187 ILE A N 1
ATOM 1469 C CA . ILE A 1 187 ? -5.733 -3.438 6.528 1.00 78.12 187 ILE A CA 1
ATOM 1470 C C . ILE A 1 187 ? -6.126 -4.906 6.707 1.00 78.12 187 ILE A C 1
ATOM 1472 O O . ILE A 1 187 ? -5.336 -5.713 7.196 1.00 78.12 187 ILE A O 1
ATOM 1476 N N . TYR A 1 188 ? -7.352 -5.246 6.319 1.00 79.31 188 TYR A N 1
ATOM 1477 C CA . TYR A 1 188 ? -7.898 -6.605 6.389 1.00 79.31 188 TYR A CA 1
ATOM 1478 C C . TYR A 1 188 ? -7.424 -7.474 5.228 1.00 79.31 188 TYR A C 1
ATOM 1480 O O . TYR A 1 188 ? -7.302 -8.691 5.354 1.00 79.31 188 TYR A O 1
ATOM 1488 N N . TRP A 1 189 ? -7.187 -6.848 4.078 1.00 81.75 189 TRP A N 1
ATOM 1489 C CA . TRP A 1 189 ? -6.752 -7.523 2.868 1.00 81.75 189 TRP A CA 1
ATOM 1490 C C . TRP A 1 189 ? -5.985 -6.554 1.979 1.00 81.75 189 TRP A C 1
ATOM 1492 O O . TRP A 1 189 ? -6.315 -5.372 1.911 1.00 81.75 189 TRP A O 1
ATOM 1502 N N . ASN A 1 190 ? -4.971 -7.059 1.290 1.00 81.75 190 ASN A N 1
ATOM 1503 C CA . ASN A 1 190 ? -4.259 -6.344 0.245 1.00 81.75 190 ASN A CA 1
ATOM 1504 C C . ASN A 1 190 ? -3.868 -7.345 -0.841 1.00 81.75 190 ASN A C 1
ATOM 1506 O O . ASN A 1 190 ? -3.363 -8.427 -0.535 1.00 81.75 190 ASN A O 1
ATOM 1510 N N . ALA A 1 191 ? -4.092 -6.975 -2.093 1.00 79.88 191 ALA A N 1
ATOM 1511 C CA . ALA A 1 191 ? -3.527 -7.653 -3.240 1.00 79.88 191 ALA A CA 1
ATOM 1512 C C . ALA A 1 191 ? -2.894 -6.625 -4.171 1.00 79.88 191 ALA A C 1
ATOM 1514 O O . ALA A 1 191 ? -3.486 -5.594 -4.485 1.00 79.88 191 ALA A O 1
ATOM 1515 N N . ALA A 1 192 ? -1.689 -6.943 -4.623 1.00 82.81 192 ALA A N 1
ATOM 1516 C CA . ALA A 1 192 ? -0.894 -6.118 -5.509 1.00 82.81 192 ALA A CA 1
ATOM 1517 C C . ALA A 1 192 ? -0.348 -6.986 -6.638 1.00 82.81 192 ALA A C 1
ATOM 1519 O O . ALA A 1 192 ? 0.212 -8.055 -6.387 1.00 82.81 192 ALA A O 1
ATOM 1520 N N . VAL A 1 193 ? -0.475 -6.512 -7.871 1.00 81.00 193 VAL A N 1
ATOM 1521 C CA . VAL A 1 193 ? 0.197 -7.082 -9.033 1.00 81.00 193 VAL A CA 1
ATOM 1522 C C . VAL A 1 193 ? 1.042 -5.985 -9.647 1.00 81.00 193 VAL A C 1
ATOM 1524 O O . VAL A 1 193 ? 0.529 -4.966 -10.093 1.00 81.00 193 VAL A O 1
ATOM 1527 N N . GLN A 1 194 ? 2.349 -6.207 -9.695 1.00 81.12 194 GLN A N 1
ATOM 1528 C CA . GLN A 1 194 ? 3.278 -5.337 -10.400 1.00 81.12 194 GLN A CA 1
ATOM 1529 C C . GLN A 1 194 ? 4.019 -6.135 -11.459 1.00 81.12 194 GLN A C 1
ATOM 1531 O O . GLN A 1 194 ? 4.332 -7.312 -11.263 1.00 81.12 194 GLN A O 1
ATOM 1536 N N . ARG A 1 195 ? 4.287 -5.499 -12.595 1.00 80.69 195 ARG A N 1
ATOM 1537 C CA . ARG A 1 195 ? 4.973 -6.111 -13.728 1.00 80.69 195 ARG A CA 1
ATOM 1538 C C . ARG A 1 195 ? 5.957 -5.126 -14.330 1.00 80.69 195 ARG A C 1
ATOM 1540 O O . ARG A 1 195 ? 5.730 -3.919 -14.342 1.00 80.69 195 ARG A O 1
ATOM 1547 N N . SER A 1 196 ? 7.047 -5.673 -14.842 1.00 82.44 196 SER A N 1
ATOM 1548 C CA . SER A 1 196 ? 8.103 -4.909 -15.486 1.00 82.44 196 SER A CA 1
ATOM 1549 C C . SER A 1 196 ? 8.666 -5.682 -16.671 1.00 82.44 196 SER A C 1
ATOM 1551 O O . SER A 1 196 ? 8.884 -6.893 -16.585 1.00 82.44 196 SER A O 1
ATOM 1553 N N . VAL A 1 197 ? 8.967 -4.976 -17.754 1.00 82.88 197 VAL A N 1
ATOM 1554 C CA . VAL A 1 197 ? 9.719 -5.482 -18.909 1.00 82.88 197 VAL A CA 1
ATOM 1555 C C . VAL A 1 197 ? 10.939 -4.599 -19.091 1.00 82.88 197 VAL A C 1
ATOM 1557 O O . VAL A 1 197 ? 10.811 -3.382 -19.045 1.00 82.88 197 VAL A O 1
ATOM 1560 N N . VAL A 1 198 ? 12.100 -5.208 -19.295 1.00 84.25 198 VAL A N 1
ATOM 1561 C CA . VAL A 1 198 ? 13.336 -4.515 -19.649 1.00 84.25 198 VAL A CA 1
ATOM 1562 C C . VAL A 1 198 ? 13.601 -4.648 -21.133 1.00 84.25 198 VAL A C 1
ATOM 1564 O O . VAL A 1 198 ? 13.420 -5.727 -21.699 1.00 84.25 198 VAL A O 1
ATOM 1567 N N . GLU A 1 199 ? 14.010 -3.550 -21.745 1.00 81.38 199 GLU A N 1
ATOM 1568 C CA . GLU A 1 199 ? 14.594 -3.486 -23.071 1.00 81.38 199 GLU A CA 1
ATOM 1569 C C . GLU A 1 199 ? 16.069 -3.137 -22.895 1.00 81.38 199 GLU A C 1
ATOM 1571 O O . GLU A 1 199 ? 16.421 -2.011 -22.536 1.00 81.38 199 GLU A O 1
ATOM 1576 N N . GLU A 1 200 ? 16.917 -4.141 -23.102 1.00 73.94 200 GLU A N 1
ATOM 1577 C CA . GLU A 1 200 ? 18.364 -3.961 -23.075 1.00 73.94 200 GLU A CA 1
ATOM 1578 C C . GLU A 1 200 ? 18.788 -3.036 -24.218 1.00 73.94 200 GLU A C 1
ATOM 1580 O O . GLU A 1 200 ? 18.141 -2.980 -25.268 1.00 73.94 200 GLU A O 1
ATOM 1585 N N . THR A 1 201 ? 19.937 -2.377 -24.075 1.00 67.44 201 THR A N 1
ATOM 1586 C CA . THR A 1 201 ? 20.554 -1.582 -25.162 1.00 67.44 201 THR A CA 1
ATOM 1587 C C . THR A 1 201 ? 20.733 -2.351 -26.483 1.00 67.44 201 THR A C 1
ATOM 1589 O O . THR A 1 201 ? 20.849 -1.750 -27.551 1.00 67.44 201 THR A O 1
ATOM 1592 N N . THR A 1 202 ? 20.714 -3.683 -26.429 1.00 66.94 202 THR A N 1
ATOM 1593 C CA . THR A 1 202 ? 20.768 -4.609 -27.568 1.00 66.94 202 THR A CA 1
ATOM 1594 C C . THR A 1 202 ? 19.424 -4.795 -28.295 1.00 66.94 202 THR A C 1
ATOM 1596 O O . THR A 1 202 ? 19.377 -5.481 -29.316 1.00 66.94 202 THR A O 1
ATOM 1599 N N . GLY A 1 203 ? 18.330 -4.208 -27.794 1.00 67.81 203 GLY A N 1
ATOM 1600 C CA . GLY A 1 203 ? 16.965 -4.350 -28.318 1.00 67.81 203 GLY A CA 1
ATOM 1601 C C . GLY A 1 203 ? 16.235 -5.615 -27.850 1.00 67.81 203 GLY A C 1
ATOM 1602 O O . GLY A 1 203 ? 15.112 -5.884 -28.283 1.00 67.81 203 GLY A O 1
ATOM 1603 N N . ILE A 1 204 ? 16.849 -6.415 -26.972 1.00 70.94 204 ILE A N 1
ATOM 1604 C CA . ILE A 1 204 ? 16.222 -7.608 -26.397 1.00 70.94 204 ILE A CA 1
ATOM 1605 C C . ILE A 1 204 ? 15.233 -7.180 -25.312 1.00 70.94 204 ILE A C 1
ATOM 1607 O O . ILE A 1 204 ? 15.605 -6.528 -24.338 1.00 70.94 204 ILE A O 1
ATOM 1611 N N . ARG A 1 205 ? 13.971 -7.603 -25.456 1.00 77.62 205 ARG A N 1
ATOM 1612 C CA . ARG A 1 205 ? 12.924 -7.410 -24.445 1.00 77.62 205 ARG A CA 1
ATOM 1613 C C . ARG A 1 205 ? 12.740 -8.663 -23.608 1.00 77.62 205 ARG A C 1
ATOM 1615 O O . ARG A 1 205 ? 12.477 -9.735 -24.152 1.00 77.62 205 ARG A O 1
ATOM 1622 N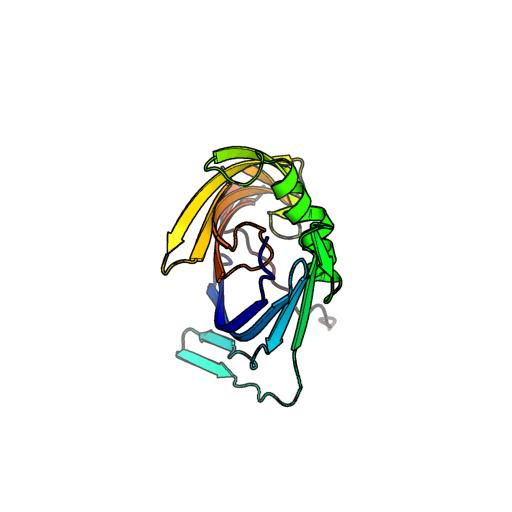 N . ARG A 1 206 ? 12.810 -8.533 -22.287 1.00 75.38 206 ARG A N 1
ATOM 1623 C CA . ARG A 1 206 ? 12.544 -9.633 -21.347 1.00 75.38 206 ARG A CA 1
ATOM 1624 C C . ARG A 1 206 ? 11.817 -9.127 -20.102 1.00 75.38 206 ARG A C 1
ATOM 1626 O O . ARG A 1 206 ? 11.891 -7.938 -19.807 1.00 75.38 206 ARG A O 1
ATOM 1633 N N . PRO A 1 207 ? 11.123 -9.988 -19.343 1.00 75.56 207 PRO A N 1
ATOM 1634 C CA . PRO A 1 207 ? 10.671 -9.619 -18.005 1.00 75.56 207 PRO A CA 1
ATOM 1635 C C . PRO A 1 207 ? 11.848 -9.070 -17.184 1.00 75.56 207 PRO A C 1
ATOM 1637 O O . PRO A 1 207 ? 12.957 -9.616 -17.240 1.00 75.56 207 PRO A O 1
ATOM 1640 N N . TYR A 1 208 ? 11.633 -7.963 -16.472 1.00 71.50 208 TYR A N 1
ATOM 1641 C CA . TYR A 1 208 ? 12.679 -7.402 -15.619 1.00 71.50 208 TYR A CA 1
ATOM 1642 C C . TYR A 1 208 ? 12.957 -8.380 -14.476 1.00 71.50 208 TYR A C 1
ATOM 1644 O O . TYR A 1 208 ? 12.044 -8.806 -13.767 1.00 71.50 208 TYR A O 1
ATOM 1652 N N . ARG A 1 209 ? 14.230 -8.739 -14.304 1.00 65.38 209 ARG A N 1
ATOM 1653 C CA . ARG A 1 209 ? 14.669 -9.615 -13.220 1.00 65.38 209 ARG A CA 1
ATOM 1654 C C . ARG A 1 209 ? 14.724 -8.804 -11.938 1.00 65.38 209 ARG A C 1
ATOM 1656 O O . ARG A 1 209 ? 15.606 -7.969 -11.758 1.00 65.38 209 ARG A O 1
ATOM 1663 N N . TYR A 1 210 ? 13.800 -9.071 -11.027 1.00 62.03 210 TYR A N 1
ATOM 1664 C CA . TYR A 1 210 ? 13.908 -8.575 -9.665 1.00 62.03 210 TYR A CA 1
ATOM 1665 C C . TYR A 1 210 ? 15.045 -9.348 -8.993 1.00 62.03 210 TYR A C 1
ATOM 1667 O O . TYR A 1 210 ? 14.847 -10.486 -8.580 1.00 62.03 210 TYR A O 1
ATOM 1675 N N . ASN A 1 211 ? 16.245 -8.773 -8.904 1.00 49.50 211 ASN A N 1
ATOM 1676 C CA . ASN A 1 211 ? 17.311 -9.354 -8.091 1.00 49.50 211 ASN A CA 1
ATOM 1677 C C . ASN A 1 211 ? 16.875 -9.319 -6.616 1.00 49.50 211 ASN A C 1
ATOM 1679 O O . ASN A 1 211 ? 17.182 -8.390 -5.869 1.00 49.50 211 ASN A O 1
ATOM 1683 N N . THR A 1 212 ? 16.141 -10.337 -6.174 1.00 39.19 212 THR A N 1
ATOM 1684 C CA . THR A 1 212 ? 16.032 -10.683 -4.763 1.00 39.19 212 THR A CA 1
ATOM 1685 C C . THR A 1 212 ? 17.394 -11.215 -4.345 1.00 39.19 212 THR A C 1
ATOM 1687 O O . THR A 1 212 ? 17.634 -12.406 -4.460 1.00 39.19 212 THR A O 1
ATOM 1690 N N . TYR A 1 213 ? 18.287 -10.313 -3.931 1.00 29.16 213 TYR A N 1
ATOM 1691 C CA . TYR A 1 213 ? 19.463 -10.597 -3.106 1.00 29.16 213 TYR A CA 1
ATOM 1692 C C . TYR A 1 213 ? 20.266 -11.841 -3.547 1.00 29.16 213 TYR A C 1
ATOM 1694 O O . TYR A 1 213 ? 19.991 -12.935 -3.070 1.00 29.16 213 TYR A O 1
ATOM 1702 N N . GLU A 1 214 ? 21.291 -11.711 -4.399 1.00 28.84 214 GLU A N 1
ATOM 1703 C CA . GLU A 1 214 ? 22.285 -12.791 -4.525 1.00 28.84 214 GLU A CA 1
ATOM 1704 C C . GLU A 1 214 ? 23.119 -12.853 -3.234 1.00 28.84 214 GLU A C 1
ATOM 1706 O O . GLU A 1 214 ? 23.916 -11.943 -2.983 1.00 28.84 214 GLU A O 1
ATOM 1711 N N . PRO A 1 215 ? 23.030 -13.911 -2.409 1.00 33.94 215 PRO A N 1
ATOM 1712 C CA . PRO A 1 215 ? 23.976 -14.125 -1.334 1.00 33.94 215 PRO A CA 1
ATOM 1713 C C . PRO A 1 215 ? 25.172 -14.904 -1.899 1.00 33.94 215 PRO A C 1
ATOM 1715 O O . PRO A 1 215 ? 25.406 -16.041 -1.510 1.00 33.94 215 PRO A O 1
ATOM 1718 N N . SER A 1 216 ? 25.924 -14.334 -2.849 1.00 34.75 216 SER A N 1
ATOM 1719 C CA . SER A 1 216 ? 27.223 -14.899 -3.257 1.00 34.75 216 SER A CA 1
ATOM 1720 C C . SER A 1 216 ? 28.080 -13.950 -4.102 1.00 34.75 216 SER A C 1
ATOM 1722 O O . SER A 1 216 ? 28.397 -14.229 -5.253 1.00 34.75 216 SER A O 1
ATOM 1724 N N . GLN A 1 217 ? 28.572 -12.881 -3.482 1.00 31.73 217 GLN A N 1
ATOM 1725 C CA . GLN A 1 217 ? 29.898 -12.327 -3.804 1.00 31.73 217 GLN A CA 1
ATOM 1726 C C . GLN A 1 217 ? 30.902 -12.728 -2.704 1.00 31.73 217 GLN A C 1
ATOM 1728 O O . GLN A 1 217 ? 31.751 -11.949 -2.289 1.00 31.73 217 GLN A O 1
ATOM 1733 N N . VAL A 1 218 ? 30.798 -13.967 -2.200 1.00 36.62 218 VAL A N 1
ATOM 1734 C CA . VAL A 1 218 ? 31.856 -14.595 -1.397 1.00 36.62 218 VAL A CA 1
ATOM 1735 C C . VAL A 1 218 ? 32.651 -15.513 -2.323 1.00 36.62 218 VAL A C 1
ATOM 1737 O O . VAL A 1 218 ? 32.219 -16.611 -2.657 1.00 36.62 218 VAL A O 1
ATOM 1740 N N . ASN A 1 219 ? 33.819 -15.017 -2.731 1.00 39.91 219 ASN A N 1
ATOM 1741 C CA . ASN A 1 219 ? 34.965 -15.745 -3.278 1.00 39.91 219 ASN A CA 1
ATOM 1742 C C . ASN A 1 219 ? 34.734 -16.664 -4.490 1.00 39.91 219 ASN A C 1
ATOM 1744 O O . ASN A 1 219 ? 34.575 -17.878 -4.370 1.00 39.91 219 ASN A O 1
ATOM 1748 N N . ARG A 1 220 ? 34.976 -16.109 -5.682 1.00 31.98 220 ARG A N 1
ATOM 1749 C CA . ARG A 1 220 ? 35.676 -16.842 -6.747 1.00 31.98 220 ARG A CA 1
ATOM 1750 C C . ARG A 1 220 ? 36.917 -16.068 -7.187 1.00 31.98 220 ARG A C 1
ATOM 1752 O O . ARG A 1 220 ? 36.970 -15.526 -8.281 1.00 31.98 220 ARG A O 1
ATOM 1759 N N . GLN A 1 221 ? 37.916 -16.036 -6.309 1.00 33.97 221 GLN A N 1
ATOM 1760 C CA . GLN A 1 221 ? 39.308 -16.054 -6.746 1.00 33.97 221 GLN A CA 1
ATOM 1761 C C . GLN A 1 221 ? 39.818 -17.485 -6.559 1.00 33.97 221 GLN A C 1
ATOM 1763 O O . GLN A 1 221 ? 39.903 -17.985 -5.436 1.00 33.97 221 GLN A O 1
ATOM 1768 N N . LYS A 1 222 ? 40.094 -18.147 -7.678 1.00 35.47 222 LYS A N 1
ATOM 1769 C CA . LYS A 1 222 ? 41.129 -19.166 -7.814 1.00 35.47 222 LYS A CA 1
ATOM 1770 C C . LYS A 1 222 ? 41.908 -18.822 -9.068 1.00 35.47 222 LYS A C 1
ATOM 1772 O O . LYS A 1 222 ? 41.232 -18.474 -10.061 1.00 35.47 222 LYS A O 1
#

Radius of gyration: 20.22 Å; chains: 1; bounding box: 64×47×52 Å

pLDDT: mean 74.36, std 16.75, range [28.84, 95.06]

Organism: Neptuniibacter caesariensis (NCBI:txid207954)

Secondary structure (DSSP, 8-state):
----EEEEEEEEEEEEEEE-SS-EEEEEEEEEEEEEEETTEEEEEEE-TTPPEEEEETTEEEEE-----SS-SEEEEEETTTTEEEESHHHHHHIIIIIHHHHHTSPPSSS-EEEEEEEEHHHHSPTTEE--EEEEEEEEEEEEETTEEEEEEEEEEEEEEEEETTS-EEEEEEEEEEEE-TTSS-EEEEEEEEEEEEE-TTS-EEE----------S----

Foldseek 3Di:
DPWDWDKDWDKDWDWDWDDQQPDIFIWIWIWIWIWTDTRQKIKIFIDRQDGWGWDQDPVGIDIDDDHDDDPTPWIWMAGLVVRFIDTDVVVRCLCVVAVVVQVVVDDDFDAWDKDKDWHACCSPPAPQWHDGIFIKIKTWDWDDDPNAIKIKIKIWGPWDWTAGNVGWIKTKIKIWIWIAHSSRPDTPDIDIDIWMWTQGPVRDIGTHGRPPDDPDPPDDDD

Sequence (222 aa):
MAAVDEQNRYNLRMMSKTFDGYREVSHTQNSAVARLRKEDESYTLMDFGRGAVVIEMPSGYSVLEIPNFEGVDSEFKYNYKAQKLSGVNAAADYFNNKVYKYLQSGPALGSDHAWSTQVNISDIAPKGINGGKVTIDLERSYFNHNNKEYVLITYNIPAFQAIDNDGDFIIHWGEGAALADPGFGEIYWNAAVQRSVVEETTGIRRPYRYNTYEPSQVNRQK